Protein AF-A0A0W8D6V1-F1 (afdb_monomer_lite)

Secondary structure (DSSP, 8-state):
-EEEEESSEEETTEEEES-EEEEEEEEES-TTSSSPPEEEEEEEEETTEEEEESS--GGGSTT-EEESSTT--EEE-S-SS-BEEEEE-SSSS-EEEE-SS--BPPEEEEGGGS-HHHHHHHH-GGGGTT---TTSTTTHHHHHHHH-S----S-----------------------PPEE-TTTPPPPP-PPP-SHHHHHHHHTPPEEE--TTSPPPB-SB-TT--EE----S-STTTT-SS-TT--EEEEEEEEETTEEEEEEEEEEEEEEETTEEEEEEEEEEEEEEES-TTSSS--EEEEEEEEETTEEEEES---GGGBTT-----------------------------------

Radius of gyration: 28.98 Å; chains: 1; bounding box: 66×105×56 Å

pLDDT: mean 76.94, std 21.94, range [26.55, 98.69]

Structure (mmCIF, N/CA/C/O backbone):
data_AF-A0A0W8D6V1-F1
#
_entry.id   AF-A0A0W8D6V1-F1
#
loop_
_atom_site.group_PDB
_atom_site.id
_atom_site.type_symbol
_atom_site.label_atom_id
_atom_site.label_alt_id
_atom_site.label_comp_id
_atom_site.label_asym_id
_atom_site.label_entity_id
_atom_site.label_seq_id
_atom_site.pdbx_PDB_ins_code
_atom_site.Cartn_x
_atom_site.Cartn_y
_atom_site.Cartn_z
_atom_site.occupancy
_atom_site.B_iso_or_equiv
_atom_site.auth_seq_id
_atom_site.auth_comp_id
_atom_site.auth_asym_id
_atom_site.auth_atom_id
_atom_site.pdbx_PDB_model_num
ATOM 1 N N . MET A 1 1 ? -31.337 4.045 6.856 1.00 85.31 1 MET A N 1
ATOM 2 C CA . MET A 1 1 ? -32.026 4.314 8.139 1.00 85.31 1 MET A CA 1
ATOM 3 C C . MET A 1 1 ? -31.679 3.191 9.093 1.00 85.31 1 MET A C 1
ATOM 5 O O . MET A 1 1 ? -31.720 2.041 8.678 1.00 85.31 1 MET A O 1
ATOM 9 N N . TYR A 1 2 ? -31.331 3.521 10.330 1.00 85.12 2 TYR A N 1
ATOM 10 C CA . TYR A 1 2 ? -31.008 2.568 11.391 1.00 85.12 2 TYR A CA 1
ATOM 11 C C . TYR A 1 2 ? -32.059 2.692 12.486 1.00 85.12 2 TYR A C 1
ATOM 13 O O . TYR A 1 2 ? -32.441 3.809 12.822 1.00 85.12 2 TYR A O 1
ATOM 21 N N . THR A 1 3 ? -32.558 1.571 13.002 1.00 88.75 3 THR A N 1
ATOM 22 C CA . THR A 1 3 ? -33.683 1.549 13.944 1.00 88.75 3 THR A CA 1
ATOM 23 C C . THR A 1 3 ? -33.416 0.551 15.060 1.00 88.75 3 THR A C 1
ATOM 25 O O . THR A 1 3 ? -32.959 -0.561 14.804 1.00 88.75 3 THR A O 1
ATOM 28 N N . TRP A 1 4 ? -33.746 0.944 16.285 1.00 86.88 4 TRP A N 1
ATOM 29 C CA . TRP A 1 4 ? -33.621 0.148 17.494 1.00 86.88 4 TRP A CA 1
ATOM 30 C C . TRP A 1 4 ? -34.969 0.041 18.193 1.00 86.88 4 TRP A C 1
ATOM 32 O O . TRP A 1 4 ? -35.686 1.031 18.348 1.00 86.88 4 TRP A O 1
ATOM 42 N N . TYR A 1 5 ? -35.284 -1.172 18.637 1.00 87.50 5 TYR A N 1
ATOM 43 C CA . TYR A 1 5 ? -36.451 -1.466 19.455 1.00 87.50 5 TYR A CA 1
ATOM 44 C C . TYR A 1 5 ? -36.046 -1.587 20.921 1.00 87.50 5 TYR A C 1
ATOM 46 O O . TYR A 1 5 ? -35.094 -2.294 21.260 1.00 87.50 5 TYR A O 1
ATOM 54 N N . PHE A 1 6 ? -36.825 -0.952 21.787 1.00 79.88 6 PHE A N 1
ATOM 55 C CA . PHE A 1 6 ? -36.688 -1.045 23.227 1.00 79.88 6 PHE A CA 1
ATOM 56 C C . PHE A 1 6 ? -37.972 -1.638 23.819 1.00 79.88 6 PHE A C 1
ATOM 58 O O . PHE A 1 6 ? -39.066 -1.103 23.619 1.00 79.88 6 PHE A O 1
ATOM 65 N N . PRO A 1 7 ? -37.870 -2.713 24.619 1.00 82.69 7 PRO A N 1
ATOM 66 C CA . PRO A 1 7 ? -39.020 -3.333 25.279 1.00 82.69 7 PRO A CA 1
ATOM 67 C C . PRO A 1 7 ? -39.588 -2.488 26.433 1.00 82.69 7 PRO A C 1
ATOM 69 O O . PRO A 1 7 ? -40.408 -2.979 27.204 1.00 82.69 7 PRO A O 1
ATOM 72 N N . LYS A 1 8 ? -39.106 -1.251 26.610 1.00 82.94 8 LYS A N 1
ATOM 73 C CA . LYS A 1 8 ? -39.591 -0.264 27.575 1.00 82.94 8 LYS A CA 1
ATOM 74 C C . LYS A 1 8 ? -39.071 1.122 27.189 1.00 82.94 8 LYS A C 1
ATOM 76 O O . LYS A 1 8 ? -37.880 1.263 26.930 1.00 82.94 8 LYS A O 1
ATOM 81 N N . GLY A 1 9 ? -39.947 2.123 27.173 1.00 77.44 9 GLY A N 1
ATOM 82 C CA . GLY A 1 9 ? -39.593 3.519 26.906 1.00 77.44 9 GLY A CA 1
ATOM 83 C C . GLY A 1 9 ? -39.495 4.347 28.179 1.00 77.44 9 GLY A C 1
ATOM 84 O O . GLY A 1 9 ? -40.167 4.056 29.177 1.00 77.44 9 GLY A O 1
ATOM 85 N N . PHE A 1 10 ? -38.673 5.391 28.125 1.00 74.94 10 PHE A N 1
ATOM 86 C CA . PHE A 1 10 ? -38.413 6.287 29.246 1.00 74.94 10 PHE A CA 1
ATOM 87 C C . PHE A 1 10 ? -38.661 7.743 28.844 1.00 74.94 10 PHE A C 1
ATOM 89 O O . PHE A 1 10 ? -38.364 8.148 27.725 1.00 74.94 10 PHE A O 1
ATOM 96 N N . PHE A 1 11 ? -39.203 8.536 29.765 1.00 73.56 11 PHE A N 1
ATOM 97 C CA . PHE A 1 11 ? -39.296 9.990 29.658 1.00 73.56 11 PHE A CA 1
ATOM 98 C C . PHE A 1 11 ? -38.813 10.602 30.970 1.00 73.56 11 PHE A C 1
ATOM 100 O O . PHE A 1 11 ? -39.298 10.218 32.034 1.00 73.56 11 PHE A O 1
ATOM 107 N N . ALA A 1 12 ? -37.856 11.531 30.892 1.00 74.94 12 ALA A N 1
ATOM 108 C CA . ALA A 1 12 ? -37.212 12.132 32.065 1.00 74.94 12 ALA A CA 1
ATOM 109 C C . ALA A 1 12 ? -36.733 11.079 33.090 1.00 74.94 12 ALA A C 1
ATOM 111 O O . ALA A 1 12 ? -36.995 11.204 34.279 1.00 74.94 12 ALA A O 1
ATOM 112 N N . ASP A 1 13 ? -36.091 10.010 32.607 1.00 73.62 13 ASP A N 1
ATOM 113 C CA . ASP A 1 13 ? -35.597 8.864 33.391 1.00 73.62 13 ASP A CA 1
ATOM 114 C C . ASP A 1 13 ? -36.668 7.995 34.079 1.00 73.62 13 ASP A C 1
ATOM 116 O O . ASP A 1 13 ? -36.348 7.000 34.733 1.00 73.62 13 ASP A O 1
ATOM 120 N N . PHE A 1 14 ? -37.955 8.278 33.861 1.00 74.38 14 PHE A N 1
ATOM 121 C CA . PHE A 1 14 ? -39.056 7.449 34.344 1.00 74.38 14 PHE A CA 1
ATOM 122 C C . PHE A 1 14 ? -39.620 6.565 33.238 1.00 74.38 14 PHE A C 1
ATOM 124 O O . PHE A 1 14 ? -39.797 6.985 32.095 1.00 74.38 14 PHE A O 1
ATOM 131 N N . ALA A 1 15 ? -39.951 5.327 33.598 1.00 79.25 15 ALA A N 1
ATOM 132 C CA . ALA A 1 15 ? -40.659 4.407 32.720 1.00 79.25 15 ALA A CA 1
ATOM 133 C C . ALA A 1 15 ? -42.004 5.006 32.282 1.00 79.25 15 ALA A C 1
ATOM 135 O O . ALA A 1 15 ? -42.883 5.206 33.118 1.00 79.25 15 ALA A O 1
ATOM 136 N N . SER A 1 16 ? -42.175 5.246 30.984 1.00 78.88 16 SER A N 1
ATOM 137 C CA . SER A 1 16 ? -43.354 5.933 30.443 1.00 78.88 16 SER A CA 1
ATOM 138 C C . SER A 1 16 ? -44.209 5.049 29.532 1.00 78.88 16 SER A C 1
ATOM 140 O O . SER A 1 16 ? -45.430 5.187 29.521 1.00 78.88 16 SER A O 1
ATOM 142 N N . LYS A 1 17 ? -43.605 4.099 28.802 1.00 80.81 17 LYS A N 1
ATOM 143 C CA . LYS A 1 17 ? -44.314 3.220 27.852 1.00 80.81 17 LYS A CA 1
ATOM 144 C C . LYS A 1 17 ? -43.748 1.798 27.805 1.00 80.81 17 LYS A C 1
ATOM 146 O O . LYS A 1 17 ? -42.591 1.561 28.149 1.00 80.81 17 LYS A O 1
ATOM 151 N N . ARG A 1 18 ? -44.585 0.828 27.402 1.00 79.00 18 ARG A N 1
ATOM 152 C CA . ARG A 1 18 ? -44.220 -0.606 27.325 1.00 79.00 18 ARG A CA 1
ATOM 153 C C . ARG A 1 18 ? -43.361 -0.960 26.113 1.00 79.00 18 ARG A C 1
ATOM 155 O O . ARG A 1 18 ? -42.715 -1.990 26.137 1.00 79.00 18 ARG A O 1
ATOM 162 N N . HIS A 1 19 ? -43.362 -0.133 25.078 1.00 83.31 19 HIS A N 1
ATOM 163 C CA . HIS A 1 19 ? -42.602 -0.355 23.854 1.00 83.31 19 HIS A CA 1
ATOM 164 C C . HIS A 1 19 ? -42.110 0.996 23.359 1.00 83.31 19 HIS A C 1
ATOM 166 O O . HIS A 1 19 ? -42.848 1.980 23.442 1.00 83.31 19 HIS A O 1
ATOM 172 N N . ASP A 1 20 ? -40.878 1.045 22.875 1.00 82.56 20 ASP A N 1
ATOM 173 C CA . ASP A 1 20 ? -40.295 2.255 22.315 1.00 82.56 20 ASP A CA 1
ATOM 174 C C . ASP A 1 20 ? -39.407 1.918 21.122 1.00 82.56 20 ASP A C 1
ATOM 176 O O . ASP A 1 20 ? -38.851 0.822 21.028 1.00 82.56 20 ASP A O 1
ATOM 180 N N . TRP A 1 21 ? -39.307 2.861 20.198 1.00 83.88 21 TRP A N 1
ATOM 181 C CA . TRP A 1 21 ? -38.520 2.738 18.985 1.00 83.88 21 TRP A CA 1
ATOM 182 C C . TRP A 1 21 ? -37.744 4.030 18.790 1.00 83.88 21 TRP A C 1
ATOM 184 O O . TRP A 1 21 ? -38.323 5.112 18.791 1.00 83.88 21 TRP A O 1
ATOM 194 N N . GLN A 1 22 ? -36.435 3.912 18.592 1.00 85.06 22 GLN A N 1
ATOM 195 C CA . GLN A 1 22 ? -35.584 5.042 18.230 1.00 85.06 22 GLN A CA 1
ATOM 196 C C . GLN A 1 22 ? -34.895 4.734 16.915 1.00 85.06 22 GLN A C 1
ATOM 198 O O . GLN A 1 22 ? -34.540 3.590 16.633 1.00 85.06 22 GLN A O 1
ATOM 203 N N . ASN A 1 23 ? -34.721 5.744 16.082 1.00 86.94 23 ASN A N 1
ATOM 204 C CA . ASN A 1 23 ? -34.145 5.581 14.770 1.00 86.94 23 ASN A CA 1
ATOM 205 C C . ASN A 1 23 ? -33.335 6.808 14.353 1.00 86.94 23 ASN A C 1
ATOM 207 O O . ASN A 1 23 ? -33.496 7.924 14.849 1.00 86.94 23 ASN A O 1
ATOM 211 N N . VAL A 1 24 ? -32.412 6.557 13.435 1.00 89.50 24 VAL A N 1
ATOM 212 C CA . VAL A 1 24 ? -31.530 7.557 12.854 1.00 89.50 24 VAL A CA 1
ATOM 213 C C . VAL A 1 24 ? -31.546 7.392 11.341 1.00 89.50 24 VAL A C 1
ATOM 215 O O . VAL A 1 24 ? -31.304 6.309 10.797 1.00 89.50 24 VAL A O 1
ATOM 218 N N . VAL A 1 25 ? -31.811 8.484 10.637 1.00 89.94 25 VAL A N 1
ATOM 219 C CA . VAL A 1 25 ? -31.717 8.571 9.181 1.00 89.94 25 VAL A CA 1
ATOM 220 C C . VAL A 1 25 ? -30.431 9.310 8.839 1.00 89.94 25 VAL A C 1
ATOM 222 O O . VAL A 1 25 ? -30.249 10.459 9.233 1.00 89.94 25 VAL A O 1
ATOM 225 N N . VAL A 1 26 ? -29.531 8.648 8.117 1.00 87.94 26 VAL A N 1
ATOM 226 C CA . VAL A 1 26 ? -28.308 9.258 7.584 1.00 87.94 26 VAL A CA 1
ATOM 227 C C . VAL A 1 26 ? -28.575 9.625 6.132 1.00 87.94 26 VAL A C 1
ATOM 229 O O . VAL A 1 26 ? -28.917 8.757 5.329 1.00 87.94 26 VAL A O 1
ATOM 232 N N . TRP A 1 27 ? -28.443 10.906 5.812 1.00 85.75 27 TRP A N 1
ATOM 233 C CA . TRP A 1 27 ? -28.615 11.443 4.470 1.00 85.75 27 TRP A CA 1
ATOM 234 C C . TRP A 1 27 ? -27.253 11.530 3.797 1.00 85.75 27 TRP A C 1
ATOM 236 O O . TRP A 1 27 ? -26.322 12.111 4.357 1.00 85.75 27 TRP A O 1
ATOM 246 N N . ILE A 1 28 ? -27.144 10.983 2.591 1.00 83.19 28 ILE A N 1
ATOM 247 C CA . ILE A 1 28 ? -25.924 11.009 1.782 1.00 83.19 28 ILE A CA 1
ATOM 248 C C . ILE A 1 28 ? -26.179 11.724 0.456 1.00 83.19 28 ILE A C 1
ATOM 250 O O . ILE A 1 28 ? -27.317 11.789 -0.003 1.00 83.19 28 ILE A O 1
ATOM 254 N N . ASN A 1 29 ? -25.131 12.284 -0.145 1.00 69.69 29 ASN A N 1
ATOM 255 C CA . ASN A 1 29 ? -25.238 13.022 -1.405 1.00 69.69 29 ASN A CA 1
ATOM 256 C C . ASN A 1 29 ? -25.532 12.115 -2.612 1.00 69.69 29 ASN A C 1
ATOM 258 O O . ASN A 1 29 ? -26.415 12.433 -3.401 1.00 69.69 29 ASN A O 1
ATOM 262 N N . ASN A 1 30 ? -24.778 11.025 -2.773 1.00 78.94 30 ASN A N 1
ATOM 263 C CA . ASN A 1 30 ? -24.885 10.108 -3.900 1.00 78.94 30 ASN A CA 1
ATOM 264 C C . ASN A 1 30 ? -24.462 8.690 -3.465 1.00 78.94 30 ASN A C 1
ATOM 266 O O . ASN A 1 30 ? -23.301 8.515 -3.092 1.00 78.94 30 ASN A O 1
ATOM 270 N N . PRO A 1 31 ? -25.372 7.699 -3.494 1.00 76.06 31 PRO A N 1
ATOM 271 C CA . PRO A 1 31 ? -25.076 6.325 -3.093 1.00 76.06 31 PRO A CA 1
ATOM 272 C C . PRO A 1 31 ? -24.158 5.564 -4.059 1.00 76.06 31 PRO A C 1
ATOM 274 O O . PRO A 1 31 ? -23.558 4.585 -3.634 1.00 76.06 31 PRO A O 1
ATOM 277 N N . ASP A 1 32 ? -24.023 6.004 -5.313 1.00 81.38 32 ASP A N 1
ATOM 278 C CA . ASP A 1 32 ? -23.216 5.310 -6.331 1.00 81.38 32 ASP A CA 1
ATOM 279 C C . ASP A 1 32 ? -21.719 5.655 -6.242 1.00 81.38 32 ASP A C 1
ATOM 281 O O . ASP A 1 32 ? -20.896 5.121 -6.985 1.00 81.38 32 ASP A O 1
ATOM 285 N N . LEU A 1 33 ? -21.347 6.579 -5.350 1.00 49.44 33 LEU A N 1
ATOM 286 C CA . LEU A 1 33 ? -19.951 6.892 -5.070 1.00 49.44 33 LEU A CA 1
ATOM 287 C C . LEU A 1 33 ? -19.356 5.833 -4.143 1.00 49.44 33 LEU A C 1
ATOM 289 O O . LEU A 1 33 ? -19.993 5.429 -3.176 1.00 49.44 33 LEU A O 1
ATOM 293 N N . GLU A 1 34 ? -18.088 5.485 -4.364 1.00 46.44 34 GLU A N 1
ATOM 294 C CA . GLU A 1 34 ? -17.321 4.625 -3.449 1.00 46.44 34 GLU A CA 1
ATOM 295 C C . GLU A 1 34 ? -17.297 5.197 -2.014 1.00 46.44 34 GLU A C 1
ATOM 297 O O . GLU A 1 34 ? -17.301 4.450 -1.039 1.00 46.44 34 GLU A O 1
ATOM 302 N N . TRP A 1 35 ? -17.363 6.531 -1.881 1.00 45.44 35 TRP A N 1
ATOM 303 C CA . TRP A 1 35 ? -17.372 7.247 -0.600 1.00 45.44 35 TRP A CA 1
ATOM 304 C C . TRP A 1 35 ? -18.441 8.355 -0.565 1.00 45.44 35 TRP A C 1
ATOM 306 O O . TRP A 1 35 ? -18.133 9.533 -0.779 1.00 45.44 35 TRP A O 1
ATOM 316 N N . PRO A 1 36 ? -19.714 8.018 -0.293 1.00 52.25 36 PRO A N 1
ATOM 317 C CA . PRO A 1 36 ? -20.790 8.998 -0.209 1.00 52.25 36 PRO A CA 1
ATOM 318 C C . PRO A 1 36 ? -20.569 9.987 0.943 1.00 52.25 36 PRO A C 1
ATOM 320 O O . PRO A 1 36 ? -20.275 9.608 2.078 1.00 52.25 36 PRO A O 1
ATOM 323 N N . LYS A 1 37 ? -20.766 11.281 0.681 1.00 54.31 37 LYS A N 1
ATOM 324 C CA . LYS A 1 37 ? -20.699 12.331 1.701 1.00 54.31 37 LYS A CA 1
ATOM 325 C C . LYS A 1 37 ? -21.993 12.357 2.504 1.00 54.31 37 LYS A C 1
ATOM 327 O O . LYS A 1 37 ? -23.066 12.536 1.929 1.00 54.31 37 LYS A O 1
ATOM 332 N N . ILE A 1 38 ? -21.887 12.289 3.832 1.00 69.69 38 ILE A N 1
ATOM 333 C CA . ILE A 1 38 ? -23.015 12.549 4.734 1.00 69.69 38 ILE A CA 1
ATOM 334 C C . ILE A 1 38 ? -23.373 14.036 4.651 1.00 69.69 38 ILE A C 1
ATOM 336 O O . ILE A 1 38 ? -22.562 14.904 4.975 1.00 69.69 38 ILE A O 1
ATOM 340 N N . VAL A 1 39 ? -24.591 14.324 4.202 1.00 77.38 39 VAL A N 1
ATOM 341 C CA . VAL A 1 39 ? -25.141 15.685 4.076 1.00 77.38 39 VAL A CA 1
ATOM 342 C C . VAL A 1 39 ? -26.046 16.060 5.248 1.00 77.38 39 VAL A C 1
ATOM 344 O O . VAL A 1 39 ? -26.386 17.226 5.420 1.00 77.38 39 VAL A O 1
ATOM 347 N N . GLY A 1 40 ? -26.420 15.086 6.076 1.00 77.81 40 GLY A N 1
ATOM 348 C CA . GLY A 1 40 ? -27.167 15.331 7.298 1.00 77.81 40 GLY A CA 1
ATOM 349 C C . GLY A 1 40 ? -27.513 14.051 8.043 1.00 77.81 40 GLY A C 1
ATOM 350 O O . GLY A 1 40 ? -27.448 12.952 7.495 1.00 77.81 40 GLY A O 1
ATOM 351 N N . VAL A 1 41 ? -27.916 14.202 9.299 1.00 85.62 41 VAL A N 1
ATOM 352 C CA . VAL A 1 41 ? -28.417 13.107 10.134 1.00 85.62 41 VAL A CA 1
ATOM 353 C C . VAL A 1 41 ? -29.678 13.572 10.850 1.00 85.62 41 VAL A C 1
ATOM 355 O O . VAL A 1 41 ? -29.673 14.612 11.508 1.00 85.62 41 VAL A O 1
ATOM 358 N N . SER A 1 42 ? -30.755 12.803 10.726 1.00 89.75 42 SER A N 1
ATOM 359 C CA . SER A 1 42 ? -32.023 13.028 11.420 1.00 89.75 42 SER A CA 1
ATOM 360 C C . SER A 1 42 ? -32.194 11.978 12.507 1.00 89.75 42 SER A C 1
ATOM 362 O O . SER A 1 42 ? -32.240 10.787 12.211 1.00 89.75 42 SER A O 1
ATOM 364 N N . MET A 1 43 ? -32.279 12.415 13.759 1.00 89.75 43 MET A N 1
ATOM 365 C CA . MET A 1 43 ? -32.464 11.544 14.925 1.00 89.75 43 MET A CA 1
ATOM 366 C C . MET A 1 43 ? -33.901 11.660 15.419 1.00 89.75 43 MET A C 1
ATOM 368 O O . MET A 1 43 ? -34.401 12.781 15.541 1.00 89.75 43 MET A O 1
ATOM 372 N N . SER A 1 44 ? -34.556 10.533 15.696 1.00 86.69 44 SER A N 1
ATOM 373 C CA . SER A 1 44 ? -35.887 10.533 16.301 1.00 86.69 44 SER A CA 1
ATOM 374 C C . SER A 1 44 ? -35.831 11.070 17.733 1.00 86.69 44 SER A C 1
ATOM 376 O O . SER A 1 44 ? -34.955 10.692 18.505 1.00 86.69 44 SER A O 1
ATOM 378 N N . ASN A 1 45 ? -36.775 11.940 18.090 1.00 72.75 45 ASN A N 1
ATOM 379 C CA . ASN A 1 45 ? -36.913 12.480 19.447 1.00 72.75 45 ASN A CA 1
ATOM 380 C C . ASN A 1 45 ? -38.143 11.910 20.164 1.00 72.75 45 ASN A C 1
ATOM 382 O O . ASN A 1 45 ? -38.067 11.464 21.306 1.00 72.75 45 ASN A O 1
ATOM 386 N N . VAL A 1 46 ? -39.287 11.957 19.483 1.00 66.06 46 VAL A N 1
ATOM 387 C CA . VAL A 1 46 ? -40.603 11.462 19.916 1.00 66.06 46 VAL A CA 1
ATOM 388 C C . VAL A 1 46 ? -41.244 10.808 18.690 1.00 66.06 46 VAL A C 1
ATOM 390 O O . VAL A 1 46 ? -40.794 11.082 17.582 1.00 66.06 46 VAL A O 1
ATOM 393 N N . ASP A 1 47 ? -42.254 9.953 18.872 1.00 63.94 47 ASP A N 1
ATOM 394 C CA . ASP A 1 47 ? -42.811 8.965 17.922 1.00 63.94 47 ASP A CA 1
ATOM 395 C C . ASP A 1 47 ? -43.149 9.447 16.480 1.00 63.94 47 ASP A C 1
ATOM 397 O O . ASP A 1 47 ? -43.586 8.649 15.653 1.00 63.94 47 ASP A O 1
ATOM 401 N N . SER A 1 48 ? -42.938 10.718 16.116 1.00 67.69 48 SER A N 1
ATOM 402 C CA . SER A 1 48 ? -42.970 11.230 14.732 1.00 67.69 48 SER A CA 1
ATOM 403 C C . SER A 1 48 ? -42.097 12.478 14.483 1.00 67.69 48 SER A C 1
ATOM 405 O O . SER A 1 48 ? -42.199 13.097 13.426 1.00 67.69 48 SER A O 1
ATOM 407 N N . GLU A 1 49 ? -41.241 12.870 15.427 1.00 78.25 49 GLU A N 1
ATOM 408 C CA . GLU A 1 49 ? -40.420 14.081 15.339 1.00 78.25 49 GLU A CA 1
ATOM 409 C C . GLU A 1 49 ? -38.939 13.750 15.191 1.00 78.25 49 GLU A C 1
ATOM 411 O O . GLU A 1 49 ? -38.401 12.888 15.890 1.00 78.25 49 GLU A O 1
ATOM 416 N N . TYR A 1 50 ? -38.269 14.500 14.316 1.00 84.50 50 TYR A N 1
ATOM 417 C CA . TYR A 1 50 ? -36.848 14.347 14.041 1.00 84.50 50 TYR A CA 1
ATOM 418 C C . TYR A 1 50 ? -36.094 15.641 14.308 1.00 84.50 50 TYR A C 1
ATOM 420 O O . TYR A 1 50 ? -36.461 16.704 13.809 1.00 84.50 50 TYR A O 1
ATOM 428 N N . THR A 1 51 ? -34.969 15.538 15.012 1.00 84.50 51 THR A N 1
ATOM 429 C CA . THR A 1 51 ? -33.952 16.590 14.990 1.00 84.50 51 THR A CA 1
ATOM 430 C C . THR A 1 51 ? -32.972 16.309 13.871 1.00 84.50 51 THR A C 1
ATOM 432 O O . THR A 1 51 ? -32.182 15.367 13.944 1.00 84.50 51 THR A O 1
ATOM 435 N N . THR A 1 52 ? -32.999 17.155 12.844 1.00 84.62 52 THR A N 1
ATOM 436 C CA . THR A 1 52 ? -32.039 17.094 11.743 1.00 84.62 52 THR A CA 1
ATOM 437 C C . THR A 1 52 ? -30.847 17.990 12.034 1.00 84.62 52 THR A C 1
ATOM 439 O O . THR A 1 52 ? -30.979 19.192 12.268 1.00 84.62 52 THR A O 1
ATOM 442 N N . LYS A 1 53 ? -29.658 17.400 11.991 1.00 77.75 53 LYS A N 1
ATOM 443 C CA . LYS A 1 53 ? -28.386 18.111 11.957 1.00 77.75 53 LYS A CA 1
ATOM 444 C C . LYS A 1 53 ? -27.887 18.077 10.516 1.00 77.75 53 LYS A C 1
ATOM 446 O O . LYS A 1 53 ? -27.710 17.001 9.958 1.00 77.75 53 LYS A O 1
ATOM 451 N N . LEU A 1 54 ? -27.704 19.249 9.915 1.00 69.50 54 LEU A N 1
ATOM 452 C CA . LEU A 1 54 ? -27.117 19.396 8.573 1.00 69.50 54 LEU A CA 1
ATOM 453 C C . LEU A 1 54 ? -25.614 19.672 8.658 1.00 69.50 54 LEU A C 1
ATOM 455 O O . LEU A 1 54 ? -24.840 19.251 7.807 1.00 69.50 54 LEU A O 1
ATOM 459 N N . GLU A 1 55 ? -25.195 20.332 9.734 1.00 59.84 55 GLU A N 1
ATOM 460 C CA . GLU A 1 55 ? -23.792 20.529 10.058 1.00 59.84 55 GLU A CA 1
ATOM 461 C C . GLU A 1 55 ? -23.330 19.405 10.988 1.00 59.84 55 GLU A C 1
ATOM 463 O O . GLU A 1 55 ? -23.754 19.297 12.146 1.00 59.84 55 GLU A O 1
ATOM 468 N N . MET A 1 56 ? -22.499 18.516 10.451 1.00 59.97 56 MET A N 1
ATOM 469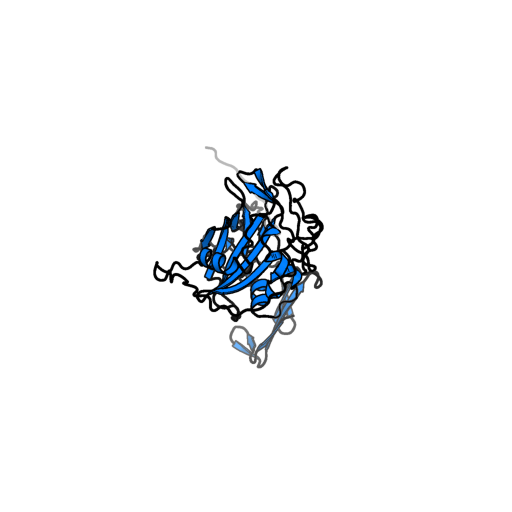 C CA . MET A 1 56 ? -21.917 17.418 11.212 1.00 59.97 56 MET A CA 1
ATOM 470 C C . MET A 1 56 ? -20.754 17.936 12.053 1.00 59.97 56 MET A C 1
ATOM 472 O O . MET A 1 56 ? -19.713 18.318 11.525 1.00 59.97 56 MET A O 1
ATOM 476 N N . MET A 1 57 ? -20.926 17.916 13.374 1.00 49.62 57 MET A N 1
ATOM 477 C CA . MET A 1 57 ? -19.844 18.194 14.312 1.00 49.62 57 MET A CA 1
ATOM 478 C C . MET A 1 57 ? -18.981 16.951 14.534 1.00 49.62 57 MET A C 1
ATOM 480 O O . MET A 1 57 ? -19.466 15.824 14.593 1.00 49.62 57 MET A O 1
ATOM 484 N N . ALA A 1 58 ? -17.694 17.194 14.748 1.00 48.53 58 ALA A N 1
ATOM 485 C CA . ALA A 1 58 ? -16.643 16.214 15.020 1.00 48.53 58 ALA A CA 1
ATOM 486 C C . ALA A 1 58 ? -17.013 15.067 15.958 1.00 48.53 58 ALA A C 1
ATOM 488 O O . ALA A 1 58 ? -16.723 13.905 15.695 1.00 48.53 58 ALA A O 1
ATOM 489 N N . TYR A 1 59 ? -17.636 15.420 17.079 1.00 53.56 59 TYR A N 1
ATOM 490 C CA . TYR A 1 59 ? -17.892 14.504 18.180 1.00 53.56 59 TYR A CA 1
ATOM 491 C C . TYR A 1 59 ? -19.055 13.550 17.918 1.00 53.56 59 TYR A C 1
ATOM 493 O O . TYR A 1 59 ? -19.308 12.671 18.735 1.00 53.56 59 TYR A O 1
ATOM 501 N N . TYR A 1 60 ? -19.753 13.712 16.792 1.00 59.69 60 TYR A N 1
ATOM 502 C CA . TYR A 1 60 ? -20.771 12.771 16.344 1.00 59.69 60 TYR A CA 1
ATOM 503 C C . TYR A 1 60 ? -20.180 11.560 15.607 1.00 59.69 60 TYR A C 1
ATOM 505 O O . TYR A 1 60 ? -20.877 10.562 15.447 1.00 59.69 60 TYR A O 1
ATOM 513 N N . PHE A 1 61 ? -18.919 11.618 15.163 1.00 58.00 61 PHE A N 1
ATOM 514 C CA . PHE A 1 61 ? -18.274 10.514 14.451 1.00 58.00 61 PHE A CA 1
ATOM 515 C C . PHE A 1 61 ? -17.664 9.498 15.423 1.00 58.00 61 PHE A C 1
ATOM 517 O O . PHE A 1 61 ? -17.005 9.851 16.404 1.00 58.00 61 PHE A O 1
ATOM 524 N N . SER A 1 62 ? -17.847 8.211 15.122 1.00 44.06 62 SER A N 1
ATOM 525 C CA . SER A 1 62 ? -17.184 7.122 15.841 1.00 44.06 62 SER A CA 1
ATOM 526 C C . SER A 1 62 ? -15.663 7.267 15.757 1.00 44.06 62 SER A C 1
ATOM 528 O O . SER A 1 62 ? -15.131 7.526 14.681 1.00 44.06 62 SER A O 1
ATOM 530 N N . GLY A 1 63 ? -14.964 7.075 16.877 1.00 43.31 63 GLY A N 1
ATOM 531 C CA . GLY A 1 63 ? -13.511 7.273 16.962 1.00 43.31 63 GLY A CA 1
ATOM 532 C C . GLY A 1 63 ? -13.097 8.673 17.424 1.00 43.31 63 GLY A C 1
ATOM 533 O O . GLY A 1 63 ? -11.928 8.878 17.751 1.00 43.31 63 GLY A O 1
ATOM 534 N N . TYR A 1 64 ? -14.046 9.611 17.552 1.00 46.38 64 TYR A N 1
ATOM 535 C CA . TYR A 1 64 ? -13.787 10.886 18.209 1.00 46.38 64 TYR A CA 1
ATOM 536 C C . TYR A 1 64 ? -13.304 10.663 19.643 1.00 46.38 64 TYR A C 1
ATOM 538 O O . TYR A 1 64 ? -13.989 10.059 20.473 1.00 46.38 64 TYR A O 1
ATOM 546 N N . ARG A 1 65 ? -12.133 11.216 19.958 1.00 52.50 65 ARG A N 1
ATOM 547 C CA . ARG A 1 65 ? -11.642 11.298 21.332 1.00 52.50 65 ARG A CA 1
ATOM 548 C C . ARG A 1 65 ? -11.078 12.681 21.616 1.00 52.50 65 ARG A C 1
ATOM 550 O O . ARG A 1 65 ? -10.463 13.315 20.759 1.00 52.50 65 ARG A O 1
ATOM 557 N N . MET A 1 66 ? -11.294 13.126 22.848 1.00 51.34 66 MET A N 1
ATOM 558 C CA . MET A 1 66 ? -10.731 14.356 23.393 1.00 51.34 66 MET A CA 1
ATOM 559 C C . MET A 1 66 ? -9.507 14.003 24.221 1.00 51.34 66 MET A C 1
ATOM 561 O O . MET A 1 66 ? -9.625 13.303 25.223 1.00 51.34 66 MET A O 1
ATOM 565 N N . GLU A 1 67 ? -8.342 14.505 23.828 1.00 49.44 67 GLU A N 1
ATOM 566 C CA . GLU A 1 67 ? -7.091 14.227 24.537 1.00 49.44 67 GLU A CA 1
ATOM 567 C C . GLU A 1 67 ? -6.511 15.514 25.144 1.00 49.44 67 GLU A C 1
ATOM 569 O O . GLU A 1 67 ? -6.441 16.546 24.470 1.00 49.44 67 GLU A O 1
ATOM 574 N N . GLY A 1 68 ? -6.126 15.460 26.427 1.00 54.41 68 GLY A N 1
ATOM 575 C CA . GLY A 1 68 ? -5.493 16.559 27.170 1.00 54.41 68 GLY A CA 1
ATOM 576 C C . GLY A 1 68 ? -6.204 16.980 28.467 1.00 54.41 68 GLY A C 1
ATOM 577 O O . GLY A 1 68 ? -7.352 16.622 28.736 1.00 54.41 68 GLY A O 1
ATOM 578 N N . THR A 1 69 ? -5.506 17.760 29.294 1.00 45.66 69 THR A N 1
ATOM 579 C CA . THR A 1 69 ? -6.015 18.330 30.553 1.00 45.66 69 THR A CA 1
ATOM 580 C C . THR A 1 69 ? -7.032 19.451 30.310 1.00 45.66 69 THR A C 1
ATOM 582 O O . THR A 1 69 ? -7.108 20.036 29.227 1.00 45.66 69 THR A O 1
ATOM 585 N N . ARG A 1 70 ? -7.865 19.747 31.321 1.00 40.44 70 ARG A N 1
ATOM 586 C CA . ARG A 1 70 ? -8.930 20.767 31.256 1.00 40.44 70 ARG A CA 1
ATOM 587 C C . ARG A 1 70 ? -8.313 22.132 30.891 1.00 40.44 70 ARG A C 1
ATOM 589 O O . ARG A 1 70 ? -7.656 22.745 31.718 1.00 40.44 70 ARG A O 1
ATOM 596 N N . GLY A 1 71 ? -8.488 22.558 29.636 1.00 45.28 71 GLY A N 1
ATOM 597 C CA . GLY A 1 71 ? -7.878 23.766 29.050 1.00 45.28 71 GLY A CA 1
ATOM 598 C C . GLY A 1 71 ? -7.142 23.515 27.724 1.00 45.28 71 GLY A C 1
ATOM 599 O O . GLY A 1 71 ? -7.129 24.387 26.858 1.00 45.28 71 GLY A O 1
ATOM 600 N N . TYR A 1 72 ? -6.634 22.297 27.513 1.00 48.53 72 TYR A N 1
ATOM 601 C CA . TYR A 1 72 ? -5.841 21.894 26.344 1.00 48.53 72 TYR A CA 1
ATOM 602 C C . TYR A 1 72 ? -6.393 20.609 25.704 1.00 48.53 72 TYR A C 1
ATOM 604 O O . TYR A 1 72 ? -5.664 19.656 25.440 1.00 48.53 72 TYR A O 1
ATOM 612 N N . ARG A 1 73 ? -7.715 20.549 25.502 1.00 51.28 73 ARG A N 1
ATOM 613 C CA . ARG A 1 73 ? -8.349 19.415 24.816 1.00 51.28 73 ARG A CA 1
ATOM 614 C C . ARG A 1 73 ? -8.172 19.552 23.306 1.00 51.28 73 ARG A C 1
ATOM 616 O O . ARG A 1 73 ? -8.491 20.605 22.752 1.00 51.28 73 ARG A O 1
ATOM 623 N N . ARG A 1 74 ? -7.673 18.497 22.664 1.00 51.31 74 ARG A N 1
ATOM 624 C CA . ARG A 1 74 ? -7.525 18.383 21.207 1.00 51.31 74 ARG A CA 1
ATOM 625 C C . ARG A 1 74 ? -8.575 17.419 20.655 1.00 51.31 74 ARG A C 1
ATOM 627 O O . ARG A 1 74 ? -8.741 16.330 21.202 1.00 51.31 74 ARG A O 1
ATOM 634 N N . SER A 1 75 ? -9.277 17.846 19.606 1.00 47.72 75 SER A N 1
ATOM 635 C CA . SER A 1 75 ? -10.223 17.017 18.850 1.00 47.72 75 SER A CA 1
ATOM 636 C C . SER A 1 75 ? -9.455 16.181 17.835 1.00 47.72 75 SER A C 1
ATOM 638 O O . SER A 1 75 ? -8.708 16.739 17.034 1.00 47.72 75 SER A O 1
ATOM 640 N N . ILE A 1 76 ? -9.633 14.865 17.882 1.00 50.53 76 ILE A N 1
ATOM 641 C CA . ILE A 1 76 ? -9.017 13.914 16.957 1.00 50.53 76 ILE A CA 1
ATOM 642 C C . ILE A 1 76 ? -10.099 13.446 15.981 1.00 50.53 76 ILE A C 1
ATOM 644 O O . ILE A 1 76 ? -11.142 12.954 16.411 1.00 50.53 76 ILE A O 1
ATOM 648 N N . TYR A 1 77 ? -9.833 13.622 14.690 1.00 55.97 77 TYR A N 1
ATOM 649 C CA . TYR A 1 77 ? -10.605 13.071 13.575 1.00 55.97 77 TYR A CA 1
ATOM 650 C C . TYR A 1 77 ? -9.745 11.993 12.913 1.00 55.97 77 TYR A C 1
ATOM 652 O O . TYR A 1 77 ? -8.522 12.107 12.950 1.00 55.97 77 TYR A O 1
ATOM 660 N N . GLY A 1 78 ? -10.346 10.960 12.332 1.00 58.69 78 GLY A N 1
ATOM 661 C CA . GLY A 1 78 ? -9.613 10.014 11.495 1.00 58.69 78 GLY A CA 1
ATOM 662 C C . GLY A 1 78 ? -10.133 8.588 11.568 1.00 58.69 78 GLY A C 1
ATOM 663 O O . GLY A 1 78 ? -10.939 8.236 12.431 1.00 58.69 78 GLY A O 1
ATOM 664 N N . SER A 1 79 ? -9.666 7.769 10.633 1.00 68.06 79 SER A N 1
ATOM 665 C CA . SER A 1 79 ? -9.875 6.328 10.659 1.00 68.06 79 SER A CA 1
ATOM 666 C C . SER A 1 79 ? -9.309 5.730 11.949 1.00 68.06 79 SER A C 1
ATOM 668 O O . SER A 1 79 ? -8.291 6.182 12.461 1.00 68.06 79 SER A O 1
ATOM 670 N N . ALA A 1 80 ? -9.948 4.689 12.478 1.00 70.94 80 ALA A N 1
ATOM 671 C CA . ALA A 1 80 ? -9.393 3.916 13.590 1.00 70.94 80 ALA A CA 1
ATOM 672 C C . ALA A 1 80 ? -8.458 2.789 13.112 1.00 70.94 80 ALA A C 1
ATOM 674 O O . ALA A 1 80 ? -7.819 2.137 13.936 1.00 70.94 80 ALA A O 1
ATOM 675 N N . THR A 1 81 ? -8.403 2.531 11.798 1.00 80.31 81 THR A N 1
ATOM 676 C CA . THR A 1 81 ? -7.721 1.361 11.218 1.00 80.31 81 THR A CA 1
ATOM 677 C C . THR A 1 81 ? -6.812 1.696 10.036 1.00 80.31 81 THR A C 1
ATOM 679 O O . THR A 1 81 ? -5.810 1.018 9.846 1.00 80.31 81 THR A O 1
ATOM 682 N N . SER A 1 82 ? -7.114 2.741 9.263 1.00 87.31 82 SER A N 1
ATOM 683 C CA . SER A 1 82 ? -6.300 3.170 8.121 1.00 87.31 82 SER A CA 1
ATOM 684 C C . SER A 1 82 ? -5.214 4.150 8.559 1.00 87.31 82 SER A C 1
ATOM 686 O O . SER A 1 82 ? -5.501 5.227 9.091 1.00 87.31 82 SER A O 1
ATOM 688 N N . LEU A 1 83 ? -3.964 3.756 8.331 1.00 88.88 83 LEU A N 1
ATOM 689 C CA . LEU A 1 83 ? -2.772 4.565 8.570 1.00 88.88 83 LEU A CA 1
ATOM 690 C C . LEU A 1 83 ? -2.365 5.303 7.294 1.00 88.88 83 LEU A C 1
ATOM 692 O O . LEU A 1 83 ? -2.610 4.818 6.190 1.00 88.88 83 LEU A O 1
ATOM 696 N N . ARG A 1 84 ? -1.703 6.448 7.445 1.00 89.81 84 ARG A N 1
ATOM 697 C CA . ARG A 1 84 ? -1.155 7.227 6.330 1.00 89.81 84 ARG A CA 1
ATOM 698 C C . ARG A 1 84 ? 0.369 7.219 6.358 1.00 89.81 84 ARG A C 1
ATOM 700 O O . ARG A 1 84 ? 0.983 7.486 7.393 1.00 89.81 84 ARG A O 1
ATOM 707 N N . PHE A 1 85 ? 0.970 6.927 5.213 1.00 93.69 85 PHE A N 1
ATOM 708 C CA . PHE A 1 85 ? 2.416 6.880 5.028 1.00 93.69 85 PHE A CA 1
ATOM 709 C C . PHE A 1 85 ? 2.849 7.840 3.932 1.00 93.69 85 PHE A C 1
ATOM 711 O O . PHE A 1 85 ? 2.091 8.094 3.003 1.00 93.69 85 PHE A O 1
ATOM 718 N N . ALA A 1 86 ? 4.065 8.359 4.028 1.00 91.06 86 ALA A N 1
ATOM 719 C CA . ALA A 1 86 ? 4.679 9.211 3.027 1.00 91.06 86 ALA A CA 1
ATOM 720 C C . ALA A 1 86 ? 5.839 8.474 2.350 1.00 91.06 86 ALA A C 1
ATOM 722 O O . ALA A 1 86 ? 6.669 7.859 3.025 1.00 91.06 86 ALA A O 1
ATOM 723 N N . TYR A 1 87 ? 5.905 8.559 1.020 1.00 91.62 87 TYR A N 1
ATOM 724 C CA . TYR A 1 87 ? 7.080 8.166 0.247 1.00 91.62 87 TYR A CA 1
ATOM 725 C C . TYR A 1 87 ? 8.089 9.310 0.234 1.00 91.62 87 TYR A C 1
ATOM 727 O O . TYR A 1 87 ? 8.066 10.192 -0.622 1.00 91.62 87 TYR A O 1
ATOM 735 N N . GLU A 1 88 ? 8.950 9.323 1.244 1.00 84.19 88 GLU A N 1
ATOM 736 C CA . GLU A 1 88 ? 9.878 10.418 1.479 1.00 84.19 88 GLU A CA 1
ATOM 737 C C . GLU A 1 88 ? 11.247 10.171 0.866 1.00 84.19 88 GLU A C 1
ATOM 739 O O . GLU A 1 88 ? 11.725 9.043 0.727 1.00 84.19 88 GLU A O 1
ATOM 744 N N . MET A 1 89 ? 11.919 11.275 0.563 1.00 77.00 89 MET A N 1
ATOM 745 C CA . MET A 1 89 ? 13.296 11.300 0.112 1.00 77.00 89 MET A CA 1
ATOM 746 C C . MET A 1 89 ? 13.970 12.556 0.664 1.00 77.00 89 MET A C 1
ATOM 748 O O . MET A 1 89 ? 13.508 13.668 0.425 1.00 77.00 89 MET A O 1
ATOM 752 N N . ILE A 1 90 ? 15.086 12.377 1.376 1.00 68.69 90 ILE A N 1
ATOM 753 C CA . ILE A 1 90 ? 15.946 13.483 1.821 1.00 68.69 90 ILE A CA 1
ATOM 754 C C . ILE A 1 90 ? 17.378 13.240 1.315 1.00 68.69 90 ILE A C 1
ATOM 756 O O . ILE A 1 90 ? 17.659 13.428 0.136 1.00 68.69 90 ILE A O 1
ATOM 760 N N . LEU A 1 91 ? 18.288 12.776 2.176 1.00 72.19 91 LEU A N 1
ATOM 761 C CA . LEU A 1 91 ? 19.710 12.563 1.860 1.00 72.19 91 LEU A CA 1
ATOM 762 C C . LEU A 1 91 ? 20.073 11.078 1.689 1.00 72.19 91 LEU A C 1
ATOM 764 O O . LEU A 1 91 ? 21.243 10.706 1.724 1.00 72.19 91 LEU A O 1
ATOM 768 N N . THR A 1 92 ? 19.077 10.213 1.523 1.00 76.69 92 THR A N 1
ATOM 769 C CA . THR A 1 92 ? 19.245 8.761 1.374 1.00 76.69 92 THR A CA 1
ATOM 770 C C . THR A 1 92 ? 18.414 8.242 0.202 1.00 76.69 92 THR A C 1
ATOM 772 O O . THR A 1 92 ? 17.753 9.015 -0.493 1.00 76.69 92 THR A O 1
ATOM 775 N N . SER A 1 93 ? 18.428 6.923 -0.014 1.00 79.56 93 SER A N 1
ATOM 776 C CA . SER A 1 93 ? 17.379 6.257 -0.793 1.00 79.56 93 SER A CA 1
ATOM 777 C C . SER A 1 93 ? 16.002 6.640 -0.239 1.00 79.56 93 SER A C 1
ATOM 779 O O . SER A 1 93 ? 15.891 6.806 0.984 1.00 79.56 93 SER A O 1
ATOM 781 N N . PRO A 1 94 ? 14.971 6.733 -1.098 1.00 84.56 94 PRO A N 1
ATOM 782 C CA . PRO A 1 94 ? 13.604 6.885 -0.655 1.00 84.56 94 PRO A CA 1
ATOM 783 C C . PRO A 1 94 ? 13.208 5.834 0.375 1.00 84.56 94 PRO A C 1
ATOM 785 O O . PRO A 1 94 ? 13.687 4.693 0.337 1.00 84.56 94 PRO A O 1
ATOM 788 N N . TYR A 1 95 ? 12.337 6.229 1.289 1.00 89.50 95 TYR A N 1
ATOM 789 C CA . TYR A 1 95 ? 11.862 5.404 2.386 1.00 89.50 95 TYR A CA 1
ATOM 790 C C . TYR A 1 95 ? 10.399 5.710 2.701 1.00 89.50 95 TYR A C 1
ATOM 792 O O . TYR A 1 95 ? 9.845 6.698 2.231 1.00 89.50 95 TYR A O 1
ATOM 800 N N . LEU A 1 96 ? 9.784 4.862 3.526 1.00 93.62 96 LEU A N 1
ATOM 801 C CA . LEU A 1 96 ? 8.463 5.129 4.083 1.00 93.62 96 LEU A CA 1
ATOM 802 C C . LEU A 1 96 ? 8.572 5.644 5.518 1.00 93.62 96 LEU A C 1
ATOM 804 O O . LEU A 1 96 ? 9.398 5.179 6.315 1.00 93.62 96 LEU A O 1
ATOM 808 N N . ASP A 1 97 ? 7.750 6.633 5.831 1.00 92.94 97 ASP A N 1
ATOM 809 C CA . ASP A 1 97 ? 7.475 7.106 7.187 1.00 92.94 97 ASP A CA 1
ATOM 810 C C . ASP A 1 97 ? 5.989 7.444 7.320 1.00 92.94 97 ASP A C 1
ATOM 812 O O . ASP A 1 97 ? 5.250 7.369 6.339 1.00 92.94 97 ASP A O 1
ATOM 816 N N . PHE A 1 98 ? 5.524 7.789 8.516 1.00 87.62 98 PHE A N 1
ATOM 817 C CA . PHE A 1 98 ? 4.167 8.302 8.675 1.00 87.62 98 PHE A CA 1
ATOM 818 C C . PHE A 1 98 ? 4.014 9.666 8.007 1.00 87.62 98 PHE A C 1
ATOM 820 O O . PHE A 1 98 ? 4.872 10.530 8.155 1.00 87.62 98 PHE A O 1
ATOM 827 N N . ALA A 1 99 ? 2.892 9.869 7.319 1.00 86.25 99 ALA A N 1
ATOM 828 C CA . ALA A 1 99 ? 2.604 11.147 6.683 1.00 86.25 99 ALA A CA 1
ATOM 829 C C . ALA A 1 99 ? 1.978 12.152 7.663 1.00 86.25 99 ALA A C 1
ATOM 831 O O . ALA A 1 99 ? 1.141 11.804 8.508 1.00 86.25 99 ALA A O 1
ATOM 832 N N . ASP A 1 100 ? 2.335 13.425 7.492 1.00 78.69 100 ASP A N 1
ATOM 833 C CA . ASP A 1 100 ? 1.649 14.551 8.133 1.00 78.69 100 ASP A CA 1
ATOM 834 C C . ASP A 1 100 ? 0.326 14.900 7.432 1.00 78.69 100 ASP A C 1
ATOM 836 O O . ASP A 1 100 ? -0.599 15.414 8.073 1.00 78.69 100 ASP A O 1
ATOM 840 N N . GLU A 1 101 ? 0.219 14.560 6.147 1.00 77.62 101 GLU A N 1
ATOM 841 C CA . GLU A 1 101 ? -0.926 14.816 5.273 1.00 77.62 101 GLU A CA 1
ATOM 842 C C . GLU A 1 101 ? -1.569 13.509 4.802 1.00 77.62 101 GLU A C 1
ATOM 844 O O . GLU A 1 101 ? -0.935 12.452 4.774 1.00 77.62 101 GLU A O 1
ATOM 849 N N . ASP A 1 102 ? -2.852 13.578 4.455 1.00 80.75 102 ASP A N 1
ATOM 850 C CA . ASP A 1 102 ? -3.556 12.435 3.883 1.00 80.75 102 ASP A CA 1
ATOM 851 C C . ASP A 1 102 ? -3.073 12.175 2.452 1.00 80.75 102 ASP A C 1
ATOM 853 O O . ASP A 1 102 ? -2.796 13.098 1.686 1.00 80.75 102 ASP A O 1
ATOM 857 N N . GLY A 1 103 ? -2.971 10.895 2.109 1.00 83.44 103 GLY A N 1
ATOM 858 C CA . GLY A 1 103 ? -2.563 10.437 0.788 1.00 83.44 103 GLY A CA 1
ATOM 859 C C . GLY A 1 103 ? -3.717 9.827 0.004 1.00 83.44 103 GLY A C 1
ATOM 860 O O . GLY A 1 103 ? -4.886 9.921 0.381 1.00 83.44 103 GLY A O 1
ATOM 861 N N . GLU A 1 104 ? -3.376 9.128 -1.070 1.00 85.19 104 GLU A N 1
ATOM 862 C CA . GLU A 1 104 ? -4.354 8.403 -1.877 1.00 85.19 104 GLU A CA 1
ATOM 863 C C . GLU A 1 104 ? -4.475 6.946 -1.427 1.00 85.19 104 GLU A C 1
ATOM 865 O O . GLU A 1 104 ? -3.522 6.352 -0.911 1.00 85.19 104 GLU A O 1
ATOM 870 N N . TYR A 1 105 ? -5.647 6.355 -1.665 1.00 89.62 105 TYR A N 1
ATOM 871 C CA . TYR A 1 105 ? -5.819 4.907 -1.638 1.00 89.62 105 TYR A CA 1
ATOM 872 C C . TYR A 1 105 ? -5.532 4.340 -3.024 1.00 89.62 105 TYR A C 1
ATOM 874 O O . TYR A 1 105 ? -6.078 4.816 -4.015 1.00 89.62 105 TYR A O 1
ATOM 882 N N . GLN A 1 106 ? -4.726 3.285 -3.087 1.00 92.31 106 GLN A N 1
ATOM 883 C CA . GLN A 1 106 ? -4.507 2.527 -4.317 1.00 92.31 106 GLN A CA 1
ATOM 884 C C . GLN A 1 106 ? -5.399 1.277 -4.336 1.00 92.31 106 GLN A C 1
ATOM 886 O O . GLN A 1 106 ? -5.881 0.814 -3.289 1.00 92.31 106 GLN A O 1
ATOM 891 N N . SER A 1 107 ? -5.621 0.724 -5.530 1.00 91.50 107 SER A N 1
ATOM 892 C CA . SER A 1 107 ? -6.271 -0.577 -5.695 1.00 91.50 107 SER A CA 1
ATOM 893 C C . SER A 1 107 ? -5.407 -1.654 -5.048 1.00 91.50 107 SER A C 1
ATOM 895 O O . SER A 1 107 ? -4.230 -1.797 -5.388 1.00 91.50 107 SER A O 1
ATOM 897 N N . LEU A 1 108 ? -5.974 -2.383 -4.087 1.00 97.50 108 LEU A N 1
ATOM 898 C CA . LEU A 1 108 ? -5.284 -3.464 -3.393 1.00 97.50 108 LEU A CA 1
ATOM 899 C C . LEU A 1 108 ? -5.517 -4.792 -4.105 1.00 97.50 108 LEU A C 1
ATOM 901 O O . LEU A 1 108 ? -6.657 -5.143 -4.384 1.00 97.50 108 LEU A O 1
ATOM 905 N N . ILE A 1 109 ? -4.455 -5.566 -4.306 1.00 97.88 109 ILE A N 1
ATOM 906 C CA . ILE A 1 109 ? -4.574 -6.986 -4.635 1.00 97.88 109 ILE A CA 1
ATOM 907 C C . ILE A 1 109 ? -3.723 -7.827 -3.688 1.00 97.88 109 ILE A C 1
ATOM 909 O O . ILE A 1 109 ? -2.542 -7.543 -3.479 1.00 97.88 109 ILE A O 1
ATOM 913 N N . MET A 1 110 ? -4.330 -8.850 -3.084 1.00 98.31 110 MET A N 1
ATOM 914 C CA . MET A 1 110 ? -3.622 -9.765 -2.189 1.00 98.31 110 MET A CA 1
ATOM 915 C C . MET A 1 110 ? -2.884 -10.854 -2.978 1.00 98.31 110 MET A C 1
ATOM 917 O O . MET A 1 110 ? -3.326 -11.262 -4.046 1.00 98.31 110 MET A O 1
ATOM 921 N N . TRP A 1 111 ? -1.790 -11.381 -2.427 1.00 97.88 111 TRP A N 1
ATOM 922 C CA . TRP A 1 111 ? -0.952 -12.425 -3.032 1.00 97.88 111 TRP A CA 1
ATOM 923 C C . TRP A 1 111 ? -1.744 -13.659 -3.486 1.00 97.88 111 TRP A C 1
ATOM 925 O O . TRP A 1 111 ? -1.536 -14.188 -4.580 1.00 97.88 111 TRP A O 1
ATOM 935 N N . GLU A 1 112 ? -2.707 -14.080 -2.666 1.00 96.00 112 GLU A N 1
ATOM 936 C CA . GLU A 1 112 ? -3.591 -15.217 -2.953 1.00 96.00 112 GLU A CA 1
ATOM 937 C C . GLU A 1 112 ? -4.622 -14.914 -4.055 1.00 96.00 112 GLU A C 1
ATOM 939 O O . GLU A 1 112 ? -5.184 -15.832 -4.640 1.00 96.00 112 GLU A O 1
ATOM 944 N N . GLN A 1 113 ? -4.841 -13.635 -4.375 1.00 97.50 113 GLN A N 1
ATOM 945 C CA . GLN A 1 113 ? -5.762 -13.171 -5.420 1.00 97.50 113 GLN A CA 1
ATOM 946 C C . GLN A 1 113 ? -5.063 -12.911 -6.764 1.00 97.50 113 GLN A C 1
ATOM 948 O O . GLN A 1 113 ? -5.737 -12.686 -7.768 1.00 97.50 113 GLN A O 1
ATOM 953 N N . LEU A 1 114 ? -3.725 -12.925 -6.802 1.00 97.31 114 LEU A N 1
ATOM 954 C CA . LEU A 1 114 ? -2.960 -12.808 -8.043 1.00 97.31 114 LEU A CA 1
ATOM 955 C C . LEU A 1 114 ? -3.210 -14.012 -8.958 1.00 97.31 114 LEU A C 1
ATOM 957 O O . LEU A 1 114 ? -3.363 -15.143 -8.492 1.00 97.31 114 LEU A O 1
ATOM 961 N N . THR A 1 115 ? -3.175 -13.775 -10.270 1.00 97.19 115 THR A N 1
ATOM 962 C CA . THR A 1 115 ? -3.117 -14.868 -11.247 1.00 97.19 115 THR A CA 1
ATOM 963 C C . THR A 1 115 ? -1.800 -15.628 -11.095 1.00 97.19 115 THR A C 1
ATOM 965 O O . THR A 1 115 ? -0.785 -15.054 -10.691 1.00 97.19 115 THR A O 1
ATOM 968 N N . ASP A 1 116 ? -1.781 -16.909 -11.465 1.00 96.50 116 ASP A N 1
ATOM 969 C CA . ASP A 1 116 ? -0.550 -17.708 -11.402 1.00 96.50 116 ASP A CA 1
ATOM 970 C C . ASP A 1 116 ? 0.568 -17.106 -12.266 1.00 96.50 116 ASP A C 1
ATOM 972 O O . ASP A 1 116 ? 1.731 -17.126 -11.872 1.00 96.50 116 ASP A O 1
ATOM 976 N N . ALA A 1 117 ? 0.212 -16.496 -13.402 1.00 95.88 117 ALA A N 1
ATOM 977 C CA . ALA A 1 117 ? 1.153 -15.792 -14.267 1.00 95.88 117 ALA A CA 1
ATOM 978 C C . ALA A 1 117 ? 1.755 -14.552 -13.585 1.00 95.88 117 ALA A C 1
ATOM 980 O O . ALA A 1 117 ? 2.973 -14.389 -13.591 1.00 95.88 117 ALA A O 1
ATOM 981 N N . ALA A 1 118 ? 0.929 -13.714 -12.948 1.00 96.38 118 ALA A N 1
ATOM 982 C CA . ALA A 1 118 ? 1.405 -12.544 -12.214 1.00 96.38 118 ALA A CA 1
ATOM 983 C C . ALA A 1 118 ? 2.273 -12.936 -11.010 1.00 96.38 118 ALA A C 1
ATOM 985 O O . ALA A 1 118 ? 3.313 -12.326 -10.764 1.00 96.38 118 ALA A O 1
ATOM 986 N N . ARG A 1 119 ? 1.871 -13.983 -10.277 1.00 96.19 119 ARG A N 1
ATOM 987 C CA . ARG A 1 119 ? 2.619 -14.502 -9.126 1.00 96.19 119 ARG A CA 1
ATOM 988 C C . ARG A 1 119 ? 3.983 -15.051 -9.544 1.00 96.19 119 ARG A C 1
ATOM 990 O O . ARG A 1 119 ? 4.983 -14.739 -8.908 1.00 96.19 119 ARG A O 1
ATOM 997 N N . ALA A 1 120 ? 4.036 -15.825 -10.626 1.00 95.25 120 ALA A N 1
ATOM 998 C CA . ALA A 1 120 ? 5.286 -16.345 -11.171 1.00 95.25 120 ALA A CA 1
ATOM 999 C C . ALA A 1 120 ? 6.218 -15.221 -11.652 1.00 95.25 120 ALA A C 1
ATOM 1001 O O . ALA A 1 120 ? 7.398 -15.237 -11.318 1.00 95.25 120 ALA A O 1
ATOM 1002 N N . ALA A 1 121 ? 5.689 -14.206 -12.337 1.00 95.06 121 ALA A N 1
ATOM 1003 C CA . ALA A 1 121 ? 6.470 -13.054 -12.782 1.00 95.06 121 ALA A CA 1
ATOM 1004 C C . ALA A 1 121 ? 7.051 -12.222 -11.619 1.00 95.06 121 ALA A 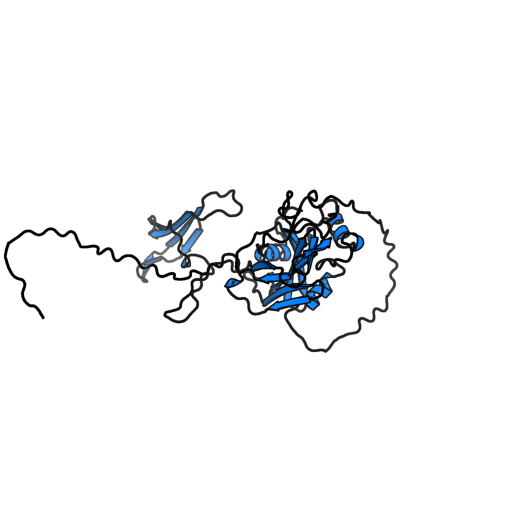C 1
ATOM 1006 O O . ALA A 1 121 ? 8.185 -11.757 -11.704 1.00 95.06 121 ALA A O 1
ATOM 1007 N N . LEU A 1 122 ? 6.311 -12.072 -10.512 1.00 95.25 122 LEU A N 1
ATOM 1008 C CA . LEU A 1 122 ? 6.792 -11.413 -9.286 1.00 95.25 122 LEU A CA 1
ATOM 1009 C C . LEU A 1 122 ? 7.778 -12.264 -8.469 1.00 95.25 122 LEU A C 1
ATOM 1011 O O . LEU A 1 122 ? 8.450 -11.736 -7.589 1.00 95.25 122 LEU A O 1
ATOM 1015 N N . ASN A 1 123 ? 7.855 -13.568 -8.719 1.00 94.38 123 ASN A N 1
ATOM 1016 C CA . ASN A 1 123 ? 8.844 -14.452 -8.100 1.00 94.38 123 ASN A CA 1
ATOM 1017 C C . ASN A 1 123 ? 10.119 -14.601 -8.949 1.00 94.38 123 ASN A C 1
ATOM 1019 O O . ASN A 1 123 ? 11.100 -15.165 -8.475 1.00 94.38 123 ASN A O 1
ATOM 1023 N N . ASP A 1 124 ? 10.121 -14.116 -10.191 1.00 91.38 124 ASP A N 1
ATOM 1024 C CA . ASP A 1 124 ? 11.291 -14.148 -11.062 1.00 91.38 124 ASP A CA 1
ATOM 1025 C C . ASP A 1 124 ? 12.134 -12.882 -10.863 1.00 91.38 124 ASP A C 1
ATOM 1027 O O . ASP A 1 124 ? 11.797 -11.788 -11.326 1.00 91.38 124 ASP A O 1
ATOM 1031 N N . SER A 1 125 ? 13.257 -13.044 -10.162 1.00 82.56 125 SER A N 1
ATOM 1032 C CA . SER A 1 125 ? 14.188 -11.961 -9.838 1.00 82.56 125 SER A CA 1
ATOM 1033 C C . SER A 1 125 ? 14.814 -11.305 -11.071 1.00 82.56 125 SER A C 1
ATOM 1035 O O . SER A 1 125 ? 15.231 -10.151 -10.996 1.00 82.56 125 SER A O 1
ATOM 1037 N N . SER A 1 126 ? 14.827 -11.970 -12.232 1.00 87.06 126 SER A N 1
ATOM 1038 C CA . SER A 1 126 ? 15.377 -11.389 -13.461 1.00 87.06 126 SER A CA 1
ATOM 1039 C C . SER A 1 126 ? 14.530 -10.240 -14.028 1.00 87.06 126 SER A C 1
ATOM 1041 O O . SER A 1 126 ? 15.052 -9.409 -14.774 1.00 87.06 126 SER A O 1
ATOM 1043 N N . ASN A 1 127 ? 13.257 -10.133 -13.626 1.00 88.81 127 ASN A N 1
ATOM 1044 C CA . ASN A 1 127 ? 12.324 -9.117 -14.124 1.00 88.81 127 ASN A CA 1
ATOM 1045 C C . ASN A 1 127 ? 12.557 -7.709 -13.551 1.00 88.81 127 ASN A C 1
ATOM 1047 O O . ASN A 1 127 ? 12.088 -6.734 -14.136 1.00 88.81 127 ASN A O 1
ATOM 1051 N N . PHE A 1 128 ? 13.258 -7.582 -12.418 1.00 90.19 128 PHE A N 1
ATOM 1052 C CA . PHE A 1 128 ? 13.379 -6.315 -11.678 1.00 90.19 128 PHE A CA 1
ATOM 1053 C C . PHE A 1 128 ? 14.831 -5.931 -11.356 1.00 90.19 128 PHE A C 1
ATOM 1055 O O . PHE A 1 128 ? 15.097 -5.226 -10.378 1.00 90.19 128 PHE A O 1
ATOM 1062 N N . GLU A 1 129 ? 15.772 -6.349 -12.205 1.00 87.75 129 GLU A N 1
ATOM 1063 C CA . GLU A 1 129 ? 17.215 -6.160 -12.002 1.00 87.75 129 GLU A CA 1
ATOM 1064 C C . GLU A 1 129 ? 17.652 -6.700 -10.618 1.00 87.75 129 GLU A C 1
ATOM 1066 O O . GLU A 1 129 ? 17.358 -7.835 -10.270 1.00 87.75 129 GLU A O 1
ATOM 1071 N N . GLU A 1 130 ? 18.357 -5.907 -9.810 1.00 82.25 130 GLU A N 1
ATOM 1072 C CA . GLU A 1 130 ? 18.809 -6.295 -8.465 1.00 82.25 130 GLU A CA 1
ATOM 1073 C C . GLU A 1 130 ? 17.782 -5.958 -7.360 1.00 82.25 130 GLU A C 1
ATOM 1075 O O . GLU A 1 130 ? 18.148 -5.890 -6.186 1.00 82.25 130 GLU A O 1
ATOM 1080 N N . ARG A 1 131 ? 16.522 -5.634 -7.696 1.00 87.00 131 ARG A N 1
ATOM 1081 C CA . ARG A 1 131 ? 15.533 -5.197 -6.694 1.00 87.00 131 ARG A CA 1
ATOM 1082 C C . ARG A 1 131 ? 14.785 -6.370 -6.075 1.00 87.00 131 ARG A C 1
ATOM 1084 O O . ARG A 1 131 ? 14.061 -7.091 -6.751 1.00 87.00 131 ARG A O 1
ATOM 1091 N N . GLU A 1 132 ? 14.880 -6.457 -4.755 1.00 87.50 132 GLU A N 1
ATOM 1092 C CA . GLU A 1 132 ? 14.140 -7.421 -3.946 1.00 87.50 132 GLU A CA 1
ATOM 1093 C C . GLU A 1 132 ? 12.659 -7.024 -3.840 1.00 87.50 132 GLU A C 1
ATOM 1095 O O . GLU A 1 132 ? 12.311 -5.878 -3.532 1.00 87.50 132 GLU A O 1
ATOM 1100 N N . ILE A 1 133 ? 11.772 -7.989 -4.090 1.00 93.19 133 ILE A N 1
ATOM 1101 C CA . ILE A 1 133 ? 10.323 -7.822 -3.951 1.00 93.19 133 ILE A CA 1
ATOM 1102 C C . ILE A 1 133 ? 9.932 -8.325 -2.560 1.00 93.19 133 ILE A C 1
ATOM 1104 O O . ILE A 1 133 ? 9.954 -9.529 -2.323 1.00 93.19 133 ILE A O 1
ATOM 1108 N N . PRO A 1 134 ? 9.514 -7.452 -1.630 1.00 93.31 134 PRO A N 1
ATOM 1109 C CA . PRO A 1 134 ? 9.458 -7.795 -0.206 1.00 93.31 134 PRO A CA 1
ATOM 1110 C C . PRO A 1 134 ? 8.403 -8.851 0.155 1.00 93.31 134 PRO A C 1
ATOM 1112 O O . PRO A 1 134 ? 8.429 -9.411 1.246 1.00 93.31 134 PRO A O 1
ATOM 1115 N N . PHE A 1 135 ? 7.450 -9.104 -0.743 1.00 94.56 135 PHE A N 1
ATOM 1116 C CA . PHE A 1 135 ? 6.330 -10.020 -0.539 1.00 94.56 135 PHE A CA 1
ATOM 1117 C C . PHE A 1 135 ? 6.378 -11.257 -1.449 1.00 94.56 135 PHE A C 1
ATOM 1119 O O . PHE A 1 135 ? 5.432 -12.049 -1.419 1.00 94.56 135 PHE A O 1
ATOM 1126 N N . SER A 1 136 ? 7.450 -11.437 -2.233 1.00 95.00 136 SER A N 1
ATOM 1127 C CA . SER A 1 136 ? 7.668 -12.649 -3.034 1.00 95.00 136 SER A CA 1
ATOM 1128 C C . SER A 1 136 ? 7.910 -13.866 -2.136 1.00 95.00 136 SER A C 1
ATOM 1130 O O . SER A 1 136 ? 8.207 -13.727 -0.950 1.00 95.00 136 SER A O 1
ATOM 1132 N N . ASP A 1 137 ? 7.776 -15.075 -2.678 1.00 95.06 137 ASP A N 1
ATOM 1133 C CA . ASP A 1 137 ? 7.955 -16.307 -1.898 1.00 95.06 137 ASP A CA 1
ATOM 1134 C C . ASP A 1 137 ? 9.363 -16.445 -1.306 1.00 95.06 137 ASP A C 1
ATOM 1136 O O . ASP A 1 137 ? 9.502 -16.932 -0.185 1.00 95.06 137 ASP A O 1
ATOM 1140 N N . GLU A 1 138 ? 10.387 -15.978 -2.024 1.00 93.12 138 GLU A N 1
ATOM 1141 C CA . GLU A 1 138 ? 11.781 -16.007 -1.568 1.00 93.12 138 GLU A CA 1
ATOM 1142 C C . GLU A 1 138 ? 12.030 -15.044 -0.398 1.00 93.12 138 GLU A C 1
ATOM 1144 O O . GLU A 1 138 ? 12.723 -15.392 0.554 1.00 93.12 138 GLU A O 1
ATOM 1149 N N . HIS A 1 139 ? 11.439 -13.848 -0.439 1.00 93.88 139 HIS A N 1
ATOM 1150 C CA . HIS A 1 139 ? 11.799 -12.759 0.471 1.00 93.88 139 HIS A CA 1
ATOM 1151 C C . HIS A 1 139 ? 10.808 -12.557 1.625 1.00 93.88 139 HIS A C 1
ATOM 1153 O O . HIS A 1 139 ? 11.170 -11.990 2.656 1.00 93.88 139 HIS A O 1
ATOM 1159 N N . TYR A 1 140 ? 9.563 -13.028 1.500 1.00 95.38 140 TYR A N 1
ATOM 1160 C CA . TYR A 1 140 ? 8.487 -12.678 2.433 1.00 95.38 140 TYR A CA 1
ATOM 1161 C C . TYR A 1 140 ? 8.837 -12.949 3.902 1.00 95.38 140 TYR A C 1
ATOM 1163 O O . TYR A 1 140 ? 8.674 -12.069 4.750 1.00 95.38 140 TYR A O 1
ATOM 1171 N N . MET A 1 141 ? 9.363 -14.136 4.214 1.00 95.50 141 MET A N 1
ATOM 1172 C CA . MET A 1 141 ? 9.702 -14.501 5.595 1.00 95.50 141 MET A CA 1
ATOM 1173 C C . MET A 1 141 ? 10.873 -13.683 6.152 1.00 95.50 141 MET A C 1
ATOM 1175 O O . MET A 1 141 ? 10.817 -13.245 7.303 1.00 95.50 141 MET A O 1
ATOM 1179 N N . ASP A 1 142 ? 11.893 -13.413 5.337 1.00 94.19 142 ASP A N 1
ATOM 1180 C CA . ASP A 1 142 ? 13.050 -12.612 5.743 1.00 94.19 142 ASP A CA 1
ATOM 1181 C C . ASP A 1 142 ? 12.644 -11.163 6.029 1.00 94.19 142 ASP A C 1
ATOM 1183 O O . ASP A 1 142 ? 13.037 -10.587 7.047 1.00 94.19 142 ASP A O 1
ATOM 1187 N N . HIS A 1 143 ? 11.769 -10.588 5.199 1.00 94.94 143 HIS A N 1
ATOM 1188 C CA . HIS A 1 143 ? 11.221 -9.258 5.447 1.00 94.94 143 HIS A CA 1
ATOM 1189 C C . HIS A 1 143 ? 10.354 -9.212 6.708 1.00 94.94 143 HIS A C 1
ATOM 1191 O O . HIS A 1 143 ? 10.430 -8.230 7.449 1.00 94.94 143 HIS A O 1
ATOM 1197 N N . LEU A 1 144 ? 9.566 -10.252 7.008 1.00 95.38 144 LEU A N 1
ATOM 1198 C CA . LEU A 1 144 ? 8.817 -10.325 8.269 1.00 95.38 144 LEU A CA 1
ATOM 1199 C C . LEU A 1 144 ? 9.743 -10.407 9.487 1.00 95.38 144 LEU A C 1
ATOM 1201 O O . LEU A 1 144 ? 9.481 -9.736 10.490 1.00 95.38 144 LEU A O 1
ATOM 1205 N N . GLU A 1 145 ? 10.853 -11.143 9.400 1.00 94.38 145 GLU A N 1
ATOM 1206 C CA . GLU A 1 145 ? 11.855 -11.181 10.469 1.00 94.38 145 GLU A CA 1
ATOM 1207 C C . GLU A 1 145 ? 12.537 -9.822 10.659 1.00 94.38 145 GLU A C 1
ATOM 1209 O O . GLU A 1 145 ? 12.685 -9.322 11.779 1.00 94.38 145 GLU A O 1
ATOM 1214 N N . MET A 1 146 ? 12.888 -9.156 9.561 1.00 93.88 146 MET A N 1
ATOM 1215 C CA . MET A 1 146 ? 13.438 -7.806 9.619 1.00 93.88 146 MET A CA 1
ATOM 1216 C C . MET A 1 146 ? 12.418 -6.790 10.121 1.00 93.88 146 MET A C 1
ATOM 1218 O O . MET A 1 146 ? 12.821 -5.821 10.760 1.00 93.88 146 MET A O 1
ATOM 1222 N N . ALA A 1 147 ? 11.121 -6.990 9.879 1.00 95.19 147 ALA A N 1
ATOM 1223 C CA . ALA A 1 147 ? 10.057 -6.060 10.231 1.00 95.19 147 ALA A CA 1
ATOM 1224 C C . ALA A 1 147 ? 9.454 -6.300 11.624 1.00 95.19 147 ALA A C 1
ATOM 1226 O O . ALA A 1 147 ? 8.919 -5.347 12.186 1.00 95.19 147 ALA A O 1
ATOM 1227 N N . THR A 1 148 ? 9.546 -7.491 12.226 1.00 92.31 148 THR A N 1
ATOM 1228 C CA . THR A 1 148 ? 8.802 -7.796 13.466 1.00 92.31 148 THR A CA 1
ATOM 1229 C C . THR A 1 148 ? 9.133 -6.833 14.623 1.00 92.31 148 THR A C 1
ATOM 1231 O O . THR A 1 148 ? 10.313 -6.529 14.851 1.00 92.31 148 THR A O 1
ATOM 1234 N N . PRO A 1 149 ? 8.123 -6.285 15.336 1.00 83.69 149 PRO A N 1
ATOM 1235 C CA . PRO A 1 149 ? 8.315 -5.271 16.376 1.00 83.69 149 PRO A CA 1
ATOM 1236 C C . PRO A 1 149 ? 8.923 -5.823 17.672 1.00 83.69 149 PRO A C 1
ATOM 1238 O O . PRO A 1 149 ? 9.406 -5.045 18.496 1.00 83.69 149 PRO A O 1
ATOM 1241 N N . THR A 1 150 ? 8.924 -7.142 17.868 1.00 68.00 150 THR A N 1
ATOM 1242 C CA . THR A 1 150 ? 9.423 -7.772 19.092 1.00 68.00 150 THR A CA 1
ATOM 1243 C C . THR A 1 150 ? 10.897 -8.142 18.939 1.00 68.00 150 THR A C 1
ATOM 1245 O O . THR A 1 150 ? 11.256 -8.987 18.124 1.00 68.00 150 THR A O 1
ATOM 1248 N N . ALA A 1 151 ? 11.769 -7.554 19.760 1.00 50.62 151 ALA A N 1
ATOM 1249 C CA . ALA A 1 151 ? 13.100 -8.105 19.981 1.00 50.62 151 ALA A CA 1
ATOM 1250 C C . ALA A 1 151 ? 12.962 -9.278 20.957 1.00 50.62 151 ALA A C 1
ATOM 1252 O O . ALA A 1 151 ? 12.680 -9.061 22.136 1.00 50.62 151 ALA A O 1
ATOM 1253 N N . HIS A 1 152 ? 13.152 -10.510 20.492 1.00 46.19 152 HIS A N 1
ATOM 1254 C CA . HIS A 1 152 ? 13.537 -11.580 21.404 1.00 46.19 152 HIS A CA 1
ATOM 1255 C C . HIS A 1 152 ? 15.033 -11.827 21.275 1.00 46.19 152 HIS A C 1
ATOM 1257 O O . HIS A 1 152 ? 15.592 -11.862 20.180 1.00 46.19 152 HIS A O 1
ATOM 1263 N N . SER A 1 153 ? 15.663 -11.900 22.444 1.00 37.09 153 SER A N 1
ATOM 1264 C CA . SER A 1 153 ? 17.075 -12.157 22.680 1.00 37.09 153 SER A CA 1
ATOM 1265 C C . SER A 1 153 ? 17.640 -13.238 21.766 1.00 37.09 153 SER A C 1
ATOM 1267 O O . SER A 1 153 ? 16.973 -14.236 21.516 1.00 37.09 153 SER A O 1
ATOM 1269 N N . LEU A 1 154 ? 18.900 -13.047 21.372 1.00 40.31 154 LEU A N 1
ATOM 1270 C CA . LEU A 1 154 ? 19.841 -14.020 20.809 1.00 40.31 154 LEU A CA 1
ATOM 1271 C C . LEU A 1 154 ? 19.756 -15.421 21.458 1.00 40.31 154 LEU A C 1
ATOM 1273 O O . LEU A 1 154 ? 20.635 -15.792 22.217 1.00 40.31 154 LEU A O 1
ATOM 1277 N N . PHE A 1 155 ? 18.729 -16.214 21.170 1.00 38.16 155 PHE A N 1
ATOM 1278 C CA . PHE A 1 155 ? 18.625 -17.628 21.534 1.00 38.16 155 PHE A CA 1
ATOM 1279 C C . PHE A 1 155 ? 17.681 -18.308 20.550 1.00 38.16 155 PHE A C 1
ATOM 1281 O O . PHE A 1 155 ? 16.512 -18.522 20.831 1.00 38.16 155 PHE A O 1
ATOM 1288 N N . PHE A 1 156 ? 18.222 -18.525 19.355 1.00 34.28 156 PHE A N 1
ATOM 1289 C CA . PHE A 1 156 ? 17.980 -19.615 18.405 1.00 34.28 156 PHE A CA 1
ATOM 1290 C C . PHE A 1 156 ? 18.281 -19.094 17.000 1.00 34.28 156 PHE A C 1
ATOM 1292 O O . PHE A 1 156 ? 17.435 -19.042 16.116 1.00 34.28 156 PHE A O 1
ATOM 1299 N N . LYS A 1 157 ? 19.562 -18.798 16.758 1.00 41.50 157 LYS A N 1
ATOM 1300 C CA . LYS A 1 157 ? 20.135 -19.171 15.468 1.00 41.50 157 LYS A CA 1
ATOM 1301 C C . LYS A 1 157 ? 20.206 -20.703 15.503 1.00 41.50 157 LYS A C 1
ATOM 1303 O O . LYS A 1 157 ? 21.248 -21.269 15.813 1.00 41.50 157 LYS A O 1
ATOM 1308 N N . VAL A 1 158 ? 19.068 -21.385 15.329 1.00 36.81 158 VAL A N 1
ATOM 1309 C CA . VAL A 1 158 ? 19.143 -22.755 14.822 1.00 36.81 158 VAL A CA 1
ATOM 1310 C C . VAL A 1 158 ? 19.721 -22.547 13.440 1.00 36.81 158 VAL A C 1
ATOM 1312 O O . VAL A 1 158 ? 19.059 -21.990 12.568 1.00 36.81 158 VAL A O 1
ATOM 1315 N N . GLU A 1 159 ? 20.997 -22.876 13.274 1.00 38.16 159 GLU A N 1
ATOM 1316 C CA . GLU A 1 159 ? 21.531 -23.097 11.944 1.00 38.16 159 GLU A CA 1
ATOM 1317 C C . GLU A 1 159 ? 20.580 -24.079 11.272 1.00 38.16 159 GLU A C 1
ATOM 1319 O O . GLU A 1 159 ? 20.456 -25.234 11.686 1.00 38.16 159 GLU A O 1
ATOM 1324 N N . MET A 1 160 ? 19.835 -23.577 10.293 1.00 41.94 160 MET A N 1
ATOM 1325 C CA . MET A 1 160 ? 18.966 -24.370 9.451 1.00 41.94 160 MET A CA 1
ATOM 1326 C C . MET A 1 160 ? 19.879 -25.257 8.600 1.00 41.94 160 MET A C 1
ATOM 1328 O O . MET A 1 160 ? 20.239 -24.935 7.474 1.00 41.94 160 MET A O 1
ATOM 1332 N N . ASN A 1 161 ? 20.339 -26.356 9.192 1.00 39.56 161 ASN A N 1
ATOM 1333 C CA . ASN A 1 161 ? 21.118 -27.381 8.525 1.00 39.56 161 ASN A CA 1
ATOM 1334 C C . ASN A 1 161 ? 20.138 -28.244 7.730 1.00 39.56 161 ASN A C 1
ATOM 1336 O O . ASN A 1 161 ? 19.662 -29.282 8.198 1.00 39.56 161 ASN A O 1
ATOM 1340 N N . ILE A 1 162 ? 19.776 -27.762 6.541 1.00 45.25 162 ILE A N 1
ATOM 1341 C CA . ILE A 1 162 ? 18.948 -28.498 5.590 1.00 45.25 162 ILE A CA 1
ATOM 1342 C C . ILE A 1 162 ? 19.793 -29.656 5.055 1.00 45.25 162 ILE A C 1
ATOM 1344 O O . ILE A 1 162 ? 20.494 -29.545 4.052 1.00 45.25 162 ILE A O 1
ATOM 1348 N N . ARG A 1 163 ? 19.716 -30.811 5.720 1.00 40.59 163 ARG A N 1
ATOM 1349 C CA . ARG A 1 163 ? 20.022 -32.083 5.065 1.00 40.59 163 ARG A CA 1
ATOM 1350 C C . ARG A 1 163 ? 18.859 -32.394 4.134 1.00 40.59 163 ARG A C 1
ATOM 1352 O O . ARG A 1 163 ? 17.837 -32.926 4.556 1.00 40.59 163 ARG A O 1
ATOM 1359 N N . ALA A 1 164 ? 19.022 -31.986 2.881 1.00 39.41 164 ALA A N 1
ATOM 1360 C CA . ALA A 1 164 ? 18.087 -32.223 1.798 1.00 39.41 164 ALA A CA 1
ATOM 1361 C C . ALA A 1 164 ? 17.749 -33.720 1.685 1.00 39.41 164 ALA A C 1
ATOM 1363 O O . ALA A 1 164 ? 18.597 -34.539 1.333 1.00 39.41 164 ALA A O 1
ATOM 1364 N N . LEU A 1 165 ? 16.494 -34.076 1.960 1.00 46.25 165 LEU A N 1
ATOM 1365 C CA . LEU A 1 165 ? 15.894 -35.296 1.432 1.00 46.25 165 LEU A CA 1
ATOM 1366 C C . LEU A 1 165 ? 15.440 -34.971 0.010 1.00 46.25 165 LEU A C 1
ATOM 1368 O O . LEU A 1 165 ? 14.403 -34.343 -0.197 1.00 46.25 165 LEU A O 1
ATOM 1372 N N . ALA A 1 166 ? 16.267 -35.351 -0.962 1.00 42.09 166 ALA A N 1
ATOM 1373 C CA . ALA A 1 166 ? 15.962 -35.220 -2.377 1.00 42.09 166 ALA A CA 1
ATOM 1374 C C . ALA A 1 166 ? 14.748 -36.093 -2.727 1.00 42.09 166 ALA A C 1
ATOM 1376 O O . ALA A 1 166 ? 14.864 -37.301 -2.926 1.00 42.09 166 ALA A O 1
ATOM 1377 N N . THR A 1 167 ? 13.573 -35.474 -2.798 1.00 47.75 167 THR A N 1
ATOM 1378 C CA . THR A 1 167 ? 12.440 -36.010 -3.551 1.00 47.75 167 THR A CA 1
ATOM 1379 C C . THR A 1 167 ? 12.534 -35.415 -4.949 1.00 47.75 167 THR A C 1
ATOM 1381 O O . THR A 1 167 ? 12.430 -34.206 -5.136 1.00 47.75 167 THR A O 1
ATOM 1384 N N . THR A 1 168 ? 12.827 -36.255 -5.940 1.00 47.19 168 THR A N 1
ATOM 1385 C CA . THR A 1 168 ? 12.895 -35.851 -7.347 1.00 47.19 168 THR A CA 1
ATOM 1386 C C . THR A 1 168 ? 11.491 -35.535 -7.851 1.00 47.19 168 THR A C 1
ATOM 1388 O O . THR A 1 168 ? 10.813 -36.400 -8.403 1.00 47.19 168 THR A O 1
ATOM 1391 N N . LEU A 1 169 ? 11.047 -34.297 -7.639 1.00 47.72 169 LEU A N 1
ATOM 1392 C CA . LEU A 1 169 ? 9.935 -33.709 -8.369 1.00 47.72 169 LEU A CA 1
ATOM 1393 C C . LEU A 1 169 ? 10.499 -33.183 -9.693 1.00 47.72 169 LEU A C 1
ATOM 1395 O O . LEU A 1 169 ? 11.327 -32.276 -9.709 1.00 47.72 169 LEU A O 1
ATOM 1399 N N . PHE A 1 170 ? 10.103 -33.794 -10.806 1.00 46.00 170 PHE A N 1
ATOM 1400 C CA . PHE A 1 170 ? 10.468 -33.322 -12.137 1.00 46.00 170 PHE A CA 1
ATOM 1401 C C . PHE A 1 170 ? 9.620 -32.079 -12.443 1.00 46.00 170 PHE A C 1
ATOM 1403 O O . PHE A 1 170 ? 8.525 -32.182 -12.993 1.00 46.00 170 PHE A O 1
ATOM 1410 N N . THR A 1 171 ? 10.076 -30.903 -12.011 1.00 46.47 171 THR A N 1
ATOM 1411 C CA . THR A 1 171 ? 9.475 -29.630 -12.407 1.00 46.47 171 THR A CA 1
ATOM 1412 C C . THR A 1 171 ? 9.914 -29.314 -13.830 1.00 46.47 171 THR A C 1
ATOM 1414 O O . THR A 1 171 ? 11.083 -29.051 -14.111 1.00 46.47 171 THR A O 1
ATOM 1417 N N . LEU A 1 172 ? 8.961 -29.351 -14.760 1.00 42.50 172 LEU A N 1
ATOM 1418 C CA . LEU A 1 172 ? 9.109 -28.697 -16.053 1.00 42.50 172 LEU A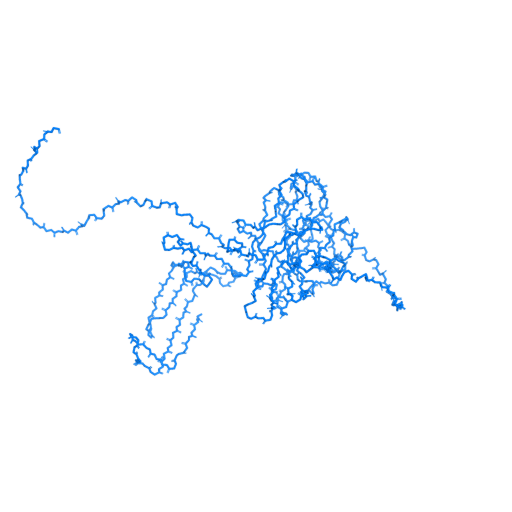 CA 1
ATOM 1419 C C . LEU A 1 172 ? 9.225 -27.189 -15.792 1.00 42.50 172 LEU A C 1
ATOM 1421 O O . LEU A 1 172 ? 8.220 -26.501 -15.634 1.00 42.50 172 LEU A O 1
ATOM 1425 N N . LEU A 1 173 ? 10.460 -26.689 -15.713 1.00 44.91 173 LEU A N 1
ATOM 1426 C CA . LEU A 1 173 ? 10.779 -25.268 -15.825 1.00 44.91 173 LEU A CA 1
ATOM 1427 C C . LEU A 1 173 ? 10.425 -24.828 -17.249 1.00 44.91 173 LEU A C 1
ATOM 1429 O O . LEU A 1 173 ? 11.255 -24.845 -18.156 1.00 44.91 173 LEU A O 1
ATOM 1433 N N . PHE A 1 174 ? 9.166 -24.457 -17.460 1.00 47.78 174 PHE A N 1
ATOM 1434 C CA . PHE A 1 174 ? 8.847 -23.532 -18.533 1.00 47.78 174 PHE A CA 1
ATOM 1435 C C . PHE A 1 174 ? 9.434 -22.187 -18.114 1.00 47.78 174 PHE A C 1
ATOM 1437 O O . PHE A 1 174 ? 8.871 -21.495 -17.271 1.00 47.78 174 PHE A O 1
ATOM 1444 N N . ALA A 1 175 ? 10.589 -21.833 -18.678 1.00 44.69 175 ALA A N 1
ATOM 1445 C CA . ALA A 1 175 ? 11.031 -20.449 -18.706 1.00 44.69 175 ALA A CA 1
ATOM 1446 C C . ALA A 1 175 ? 10.037 -19.682 -19.590 1.00 44.69 175 ALA A C 1
ATOM 1448 O O . ALA A 1 175 ? 10.236 -19.537 -20.796 1.00 44.69 175 ALA A O 1
ATOM 1449 N N . CYS A 1 176 ? 8.910 -19.267 -19.013 1.00 52.00 176 CYS A N 1
ATOM 1450 C CA . CYS A 1 176 ? 8.092 -18.229 -19.612 1.00 52.00 176 CYS A CA 1
ATOM 1451 C C . CYS A 1 176 ? 8.907 -16.947 -19.501 1.00 52.00 176 CYS A C 1
ATOM 1453 O O . CYS A 1 176 ? 8.950 -16.330 -18.445 1.00 52.00 176 CYS A O 1
ATOM 1455 N N . ALA A 1 177 ? 9.585 -16.565 -20.583 1.00 53.09 177 ALA A N 1
ATOM 1456 C CA . ALA A 1 177 ? 10.024 -15.190 -20.728 1.00 53.09 177 ALA A CA 1
ATOM 1457 C C . ALA A 1 177 ? 8.753 -14.331 -20.741 1.00 53.09 177 ALA A C 1
ATOM 1459 O O . ALA A 1 177 ? 8.032 -14.299 -21.741 1.00 53.09 177 ALA A O 1
ATOM 1460 N N . TYR A 1 178 ? 8.424 -13.726 -19.602 1.00 64.19 178 TYR A N 1
ATOM 1461 C CA . TYR A 1 178 ? 7.299 -12.810 -19.512 1.00 64.19 178 TYR A CA 1
ATOM 1462 C C . TYR A 1 178 ? 7.613 -11.587 -20.367 1.00 64.19 178 TYR A C 1
ATOM 1464 O O . TYR A 1 178 ? 8.721 -11.049 -20.322 1.00 64.19 178 TYR A O 1
ATOM 1472 N N . ALA A 1 179 ? 6.660 -11.173 -21.201 1.00 78.19 179 ALA A N 1
ATOM 1473 C CA . ALA A 1 179 ? 6.865 -10.009 -22.044 1.00 78.19 179 ALA A CA 1
ATOM 1474 C C . ALA A 1 179 ? 7.061 -8.778 -21.151 1.00 78.19 179 ALA A C 1
ATOM 1476 O O . ALA A 1 179 ? 6.246 -8.492 -20.271 1.00 78.19 179 ALA A O 1
ATOM 1477 N N . THR A 1 180 ? 8.159 -8.058 -21.371 1.00 88.62 180 THR A N 1
ATOM 1478 C CA . THR A 1 180 ? 8.357 -6.741 -20.777 1.00 88.62 180 THR A CA 1
ATOM 1479 C C . THR A 1 180 ? 7.538 -5.726 -21.560 1.00 88.62 180 THR A C 1
ATOM 1481 O O . 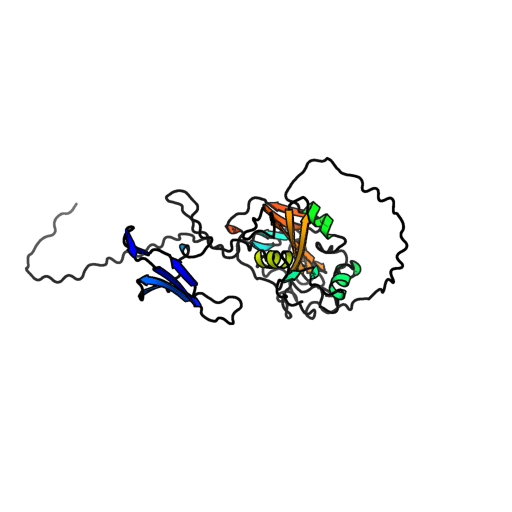THR A 1 180 ? 7.654 -5.633 -22.784 1.00 88.62 180 THR A O 1
ATOM 1484 N N . VAL A 1 181 ? 6.730 -4.950 -20.851 1.00 92.31 181 VAL A N 1
ATOM 1485 C CA . VAL A 1 181 ? 5.852 -3.924 -21.412 1.00 92.31 181 VAL A CA 1
ATOM 1486 C C . VAL A 1 181 ? 6.287 -2.557 -20.886 1.00 92.31 181 VAL A C 1
ATOM 1488 O O . VAL A 1 181 ? 6.851 -2.445 -19.793 1.00 92.31 181 VAL A O 1
ATOM 1491 N N . ASP A 1 182 ? 6.055 -1.503 -21.671 1.00 92.69 182 ASP A N 1
ATOM 1492 C CA . ASP A 1 182 ? 6.354 -0.132 -21.251 1.00 92.69 182 ASP A CA 1
ATOM 1493 C C . ASP A 1 182 ? 5.695 0.176 -19.899 1.00 92.69 182 ASP A C 1
ATOM 1495 O O . ASP A 1 182 ? 4.582 -0.274 -19.603 1.00 92.69 182 ASP A O 1
ATOM 1499 N N . HIS A 1 183 ? 6.388 0.949 -19.059 1.00 89.56 183 HIS A N 1
ATOM 1500 C CA . HIS A 1 183 ? 5.991 1.160 -17.664 1.00 89.56 183 HIS A CA 1
ATOM 1501 C C . HIS A 1 183 ? 4.614 1.815 -17.508 1.00 89.56 183 HIS A C 1
ATOM 1503 O O . HIS A 1 183 ? 4.013 1.699 -16.447 1.00 89.56 183 HIS A O 1
ATOM 1509 N N . ASP A 1 184 ? 4.125 2.496 -18.542 1.00 92.56 184 ASP A N 1
ATOM 1510 C CA . ASP A 1 184 ? 2.848 3.204 -18.597 1.00 92.56 184 ASP A CA 1
ATOM 1511 C C . ASP A 1 184 ? 1.730 2.430 -19.323 1.00 92.56 184 ASP A C 1
ATOM 1513 O O . ASP A 1 184 ? 0.612 2.933 -19.450 1.00 92.56 184 ASP A O 1
ATOM 1517 N N . LYS A 1 185 ? 2.011 1.202 -19.770 1.00 95.31 185 LYS A N 1
ATOM 1518 C CA . LYS A 1 185 ? 1.056 0.317 -20.458 1.00 95.31 185 LYS A CA 1
ATOM 1519 C C . LYS A 1 185 ? 0.669 -0.916 -19.648 1.00 95.31 185 LYS A C 1
ATOM 1521 O O . LYS A 1 185 ? -0.226 -1.643 -20.063 1.00 95.31 185 LYS A O 1
ATOM 1526 N N . VAL A 1 186 ? 1.318 -1.157 -18.509 1.00 95.56 186 VAL A N 1
ATOM 1527 C CA . VAL A 1 186 ? 0.920 -2.238 -17.603 1.00 95.56 186 VAL A CA 1
ATOM 1528 C C . VAL A 1 186 ? -0.436 -1.891 -16.993 1.00 95.56 186 VAL A C 1
ATOM 1530 O O . VAL A 1 186 ? -0.576 -0.885 -16.300 1.00 95.56 186 VAL A O 1
ATOM 1533 N N . GLU A 1 187 ? -1.439 -2.718 -17.267 1.00 95.19 187 GLU A N 1
ATOM 1534 C CA . GLU A 1 187 ? -2.776 -2.564 -16.696 1.00 95.19 187 GLU A CA 1
ATOM 1535 C C . GLU A 1 187 ? -2.781 -3.015 -15.226 1.00 95.19 187 GLU A C 1
ATOM 1537 O O . GLU A 1 187 ? -2.289 -4.110 -14.924 1.00 95.19 187 GLU A O 1
ATOM 1542 N N . PRO A 1 188 ? -3.319 -2.208 -14.292 1.00 94.94 188 PRO A N 1
ATOM 1543 C CA . PRO A 1 188 ? -3.434 -2.613 -12.903 1.00 94.94 188 PRO A CA 1
ATOM 1544 C C . PRO A 1 188 ? -4.461 -3.729 -12.733 1.00 94.94 188 PRO A C 1
ATOM 1546 O O . PRO A 1 188 ? -5.449 -3.845 -13.458 1.00 94.94 188 PRO A O 1
ATOM 1549 N N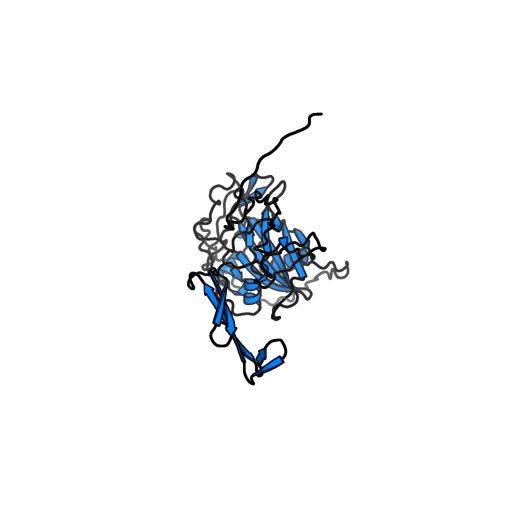 . LEU A 1 189 ? -4.239 -4.529 -11.703 1.00 95.50 189 LEU A N 1
ATOM 1550 C CA . LEU A 1 189 ? -5.147 -5.576 -11.283 1.00 95.50 189 LEU A CA 1
ATOM 1551 C C . LEU A 1 189 ? -6.269 -4.943 -10.442 1.00 95.50 189 LEU A C 1
ATOM 1553 O O . LEU A 1 189 ? -5.982 -4.281 -9.434 1.00 95.50 189 LEU A O 1
ATOM 1557 N N . PRO A 1 190 ? -7.547 -5.120 -10.827 1.00 93.12 190 PRO A N 1
ATOM 1558 C CA . PRO A 1 190 ? -8.660 -4.536 -10.092 1.00 93.12 190 PRO A CA 1
ATOM 1559 C C . PRO A 1 190 ? -8.701 -5.095 -8.670 1.00 93.12 190 PRO A C 1
ATOM 1561 O O . PRO A 1 190 ? -8.393 -6.265 -8.454 1.00 93.12 190 PRO A O 1
ATOM 1564 N N . GLN A 1 191 ? -9.108 -4.269 -7.703 1.00 95.12 191 GLN A N 1
ATOM 1565 C CA . GLN A 1 191 ? -9.308 -4.724 -6.329 1.00 95.12 191 GLN A CA 1
ATOM 1566 C C . GLN A 1 191 ? -10.555 -5.624 -6.274 1.00 95.12 191 GLN A C 1
ATOM 1568 O O . GLN A 1 191 ? -11.663 -5.115 -6.465 1.00 95.12 191 GLN A O 1
ATOM 1573 N N . PRO A 1 192 ? -10.414 -6.937 -6.025 1.00 93.81 192 PRO A N 1
ATOM 1574 C CA . PRO A 1 192 ? -11.557 -7.840 -5.945 1.00 93.81 192 PRO A CA 1
ATOM 1575 C C . PRO A 1 192 ? -12.339 -7.632 -4.640 1.00 93.81 192 PRO A C 1
ATOM 1577 O O . PRO A 1 192 ? -11.842 -7.051 -3.670 1.00 93.81 192 PRO A O 1
ATOM 1580 N N . GLU A 1 193 ? -13.565 -8.154 -4.588 1.00 91.44 193 GLU A N 1
ATOM 1581 C CA . GLU A 1 193 ? -14.318 -8.212 -3.335 1.00 91.44 193 GLU A CA 1
ATOM 1582 C C . GLU A 1 193 ? -13.615 -9.121 -2.316 1.00 91.44 193 GLU A C 1
ATOM 1584 O O . GLU A 1 193 ? -13.163 -10.220 -2.637 1.00 91.44 193 GLU A O 1
ATOM 1589 N N . ALA A 1 194 ? -13.529 -8.663 -1.066 1.00 94.06 194 ALA A N 1
ATOM 1590 C CA . ALA A 1 194 ? -12.874 -9.407 0.002 1.00 94.06 194 ALA A CA 1
ATOM 1591 C C . ALA A 1 194 ? -13.792 -10.497 0.576 1.00 94.06 194 ALA A C 1
ATOM 1593 O O . ALA A 1 194 ? -14.822 -10.211 1.196 1.00 94.06 194 ALA A O 1
ATOM 1594 N N . VAL A 1 195 ? -13.378 -11.754 0.444 1.00 94.25 195 VAL A N 1
ATOM 1595 C CA . VAL A 1 195 ? -14.137 -12.932 0.874 1.00 94.25 195 VAL A CA 1
ATOM 1596 C C . VAL A 1 195 ? -13.549 -13.510 2.159 1.00 94.25 195 VAL A C 1
ATOM 1598 O O . VAL A 1 195 ? -14.277 -13.718 3.141 1.00 94.25 195 VAL A O 1
ATOM 1601 N N . THR A 1 196 ? -12.235 -13.737 2.181 1.00 95.62 196 THR A N 1
ATOM 1602 C CA . THR A 1 196 ? -11.531 -14.371 3.301 1.00 95.62 196 THR A CA 1
ATOM 1603 C C . THR A 1 196 ? -11.296 -13.400 4.461 1.00 95.62 196 THR A C 1
ATOM 1605 O O . THR A 1 196 ? -11.355 -12.179 4.310 1.00 95.62 196 THR A O 1
ATOM 1608 N N . VAL A 1 197 ? -11.013 -13.937 5.654 1.00 95.00 197 VAL A N 1
ATOM 1609 C CA . VAL A 1 197 ? -10.649 -13.127 6.833 1.00 95.00 197 VAL A CA 1
ATOM 1610 C C . VAL A 1 197 ? -9.407 -12.276 6.548 1.00 95.00 197 VAL A C 1
ATOM 1612 O O . VAL A 1 197 ? -9.380 -11.095 6.887 1.00 95.00 197 VAL A O 1
ATOM 1615 N N . SER A 1 198 ? -8.418 -12.860 5.868 1.00 95.94 198 SER A N 1
ATOM 1616 C CA . SER A 1 198 ? -7.184 -12.184 5.457 1.00 95.94 198 SER A CA 1
ATOM 1617 C C . SER A 1 198 ? -7.465 -10.984 4.547 1.00 95.94 198 SER A C 1
ATOM 1619 O O . SER A 1 198 ? -7.016 -9.873 4.827 1.00 95.94 198 SER A O 1
ATOM 1621 N N . GLU A 1 199 ? -8.281 -11.174 3.507 1.00 96.81 199 GLU A N 1
ATOM 1622 C CA . GLU A 1 199 ? -8.644 -10.116 2.554 1.00 96.81 199 GLU A CA 1
ATOM 1623 C C . GLU A 1 199 ? -9.454 -9.003 3.222 1.00 96.81 199 GLU A C 1
ATOM 1625 O O . GLU A 1 199 ? -9.182 -7.821 3.019 1.00 96.81 199 GLU A O 1
ATOM 1630 N N . LYS A 1 200 ? -10.424 -9.362 4.073 1.00 95.00 200 LYS A N 1
ATOM 1631 C CA . LYS A 1 200 ? -11.241 -8.386 4.809 1.00 95.00 200 LYS A CA 1
ATOM 1632 C C . LYS A 1 200 ? -10.394 -7.563 5.771 1.00 95.00 200 LYS A C 1
ATOM 1634 O O . LYS A 1 200 ? -10.581 -6.349 5.859 1.00 95.00 200 LYS A O 1
ATOM 1639 N N . ALA A 1 201 ? -9.448 -8.198 6.463 1.00 94.88 201 ALA A N 1
ATOM 1640 C CA . ALA A 1 201 ? -8.494 -7.499 7.312 1.00 94.88 201 ALA A CA 1
ATOM 1641 C C . ALA A 1 201 ? -7.608 -6.557 6.481 1.00 94.88 201 ALA A C 1
ATOM 1643 O O . ALA A 1 201 ? -7.455 -5.392 6.843 1.00 94.88 201 ALA A O 1
ATOM 1644 N N . ALA A 1 202 ? -7.096 -7.007 5.335 1.00 97.12 202 ALA A N 1
ATOM 1645 C CA . ALA A 1 202 ? -6.267 -6.174 4.470 1.00 97.12 202 ALA A CA 1
ATOM 1646 C C . ALA A 1 202 ? -7.026 -4.969 3.880 1.00 97.12 202 ALA A C 1
ATOM 1648 O O . ALA A 1 202 ? -6.490 -3.870 3.807 1.00 97.12 202 ALA A O 1
ATOM 1649 N N . ILE A 1 203 ? -8.310 -5.110 3.542 1.00 94.62 203 ILE A N 1
ATOM 1650 C CA . ILE A 1 203 ? -9.138 -3.962 3.141 1.00 94.62 203 ILE A CA 1
ATOM 1651 C C . ILE A 1 203 ? -9.383 -3.013 4.323 1.00 94.62 203 ILE A C 1
ATOM 1653 O O . ILE A 1 203 ? -9.273 -1.797 4.176 1.00 94.62 203 ILE A O 1
ATOM 1657 N N . LYS A 1 204 ? -9.665 -3.548 5.518 1.00 90.50 204 LYS A N 1
ATOM 1658 C CA . LYS A 1 204 ? -9.927 -2.759 6.736 1.00 90.50 204 LYS A CA 1
ATOM 1659 C C . LYS A 1 204 ? -8.727 -1.922 7.187 1.00 90.50 204 LYS A C 1
ATOM 1661 O O . LYS A 1 204 ? -8.912 -0.807 7.679 1.00 90.50 204 LYS A O 1
ATOM 1666 N N . PHE A 1 205 ? -7.521 -2.466 7.046 1.00 95.06 205 PHE A N 1
ATOM 1667 C CA . PHE A 1 205 ? -6.257 -1.820 7.406 1.00 95.06 205 PHE A CA 1
ATOM 1668 C C . PHE A 1 205 ? -5.519 -1.248 6.187 1.00 95.06 205 PHE A C 1
ATOM 1670 O O . PHE A 1 205 ? -4.326 -0.952 6.295 1.00 95.06 205 PHE A O 1
ATOM 1677 N N . LYS A 1 206 ? -6.198 -1.105 5.037 1.00 95.88 206 LYS A N 1
ATOM 1678 C CA . LYS A 1 206 ? -5.594 -0.582 3.809 1.00 95.88 206 LYS A CA 1
ATOM 1679 C C . LYS A 1 206 ? -5.052 0.827 4.070 1.00 95.88 206 LYS A C 1
ATOM 1681 O O . LYS A 1 206 ? -5.828 1.683 4.497 1.00 95.88 206 LYS A O 1
ATOM 1686 N N . PRO A 1 207 ? -3.756 1.081 3.836 1.00 95.94 207 PRO A N 1
ATOM 1687 C CA . PRO A 1 207 ? -3.164 2.371 4.141 1.00 95.94 207 PRO A CA 1
ATOM 1688 C C . PRO A 1 207 ? -3.380 3.401 3.029 1.00 95.94 207 PRO A C 1
ATOM 1690 O O . PRO A 1 207 ? -3.634 3.049 1.877 1.00 95.94 207 PRO A O 1
ATOM 1693 N N . GLN A 1 208 ? -3.218 4.675 3.381 1.00 93.75 208 GLN A N 1
ATOM 1694 C CA . GLN A 1 208 ? -2.991 5.750 2.417 1.00 93.75 208 GLN A CA 1
ATOM 1695 C C . GLN A 1 208 ? -1.499 5.940 2.162 1.00 93.75 208 GLN A C 1
ATOM 1697 O O . GLN A 1 208 ? -0.684 5.838 3.085 1.00 93.75 208 GLN A O 1
ATOM 1702 N N . LEU A 1 209 ? -1.167 6.298 0.925 1.00 93.06 209 LEU A N 1
ATOM 1703 C CA . LEU A 1 209 ? 0.176 6.697 0.535 1.00 93.06 209 LEU A CA 1
ATOM 1704 C C . LEU A 1 209 ? 0.161 8.134 0.007 1.00 93.06 209 LEU A C 1
ATOM 1706 O O . LEU A 1 209 ? -0.471 8.433 -1.004 1.00 93.06 209 LEU A O 1
ATOM 1710 N N . TYR A 1 210 ? 0.858 9.022 0.708 1.00 91.50 210 TYR A N 1
ATOM 1711 C CA . TYR A 1 210 ? 1.198 10.362 0.253 1.00 91.50 210 TYR A CA 1
ATOM 1712 C C . TYR A 1 210 ? 2.515 10.305 -0.520 1.00 91.50 210 TYR A C 1
ATOM 1714 O O . TYR A 1 210 ? 3.510 9.749 -0.047 1.00 91.50 210 TYR A O 1
ATOM 1722 N N . ILE A 1 211 ? 2.527 10.883 -1.716 1.00 88.81 211 ILE A N 1
ATOM 1723 C CA . ILE A 1 211 ? 3.697 10.899 -2.589 1.00 88.81 211 ILE A CA 1
ATOM 1724 C C . ILE A 1 211 ? 4.004 12.359 -2.931 1.00 88.81 211 ILE A C 1
ATOM 1726 O O . ILE A 1 211 ? 3.197 12.999 -3.604 1.00 88.81 211 ILE A O 1
ATOM 1730 N N . PRO A 1 212 ? 5.153 12.904 -2.493 1.00 86.00 212 PRO A N 1
ATOM 1731 C CA . PRO A 1 212 ? 5.583 14.239 -2.880 1.00 86.00 212 PRO A CA 1
ATOM 1732 C C . PRO A 1 212 ? 5.763 14.348 -4.395 1.00 86.00 212 PRO A C 1
ATOM 1734 O O . PRO A 1 212 ? 6.283 13.432 -5.033 1.00 86.00 212 PRO A O 1
ATOM 1737 N N . GLU A 1 213 ? 5.460 15.516 -4.960 1.00 85.38 213 GLU A N 1
ATOM 1738 C CA . GLU A 1 213 ? 5.552 15.741 -6.408 1.00 85.38 213 GLU A CA 1
ATOM 1739 C C . GLU A 1 213 ? 6.941 15.457 -6.992 1.00 85.38 213 GLU A C 1
ATOM 1741 O O . GLU A 1 213 ? 7.047 15.173 -8.174 1.00 85.38 213 GLU A O 1
ATOM 1746 N N . MET A 1 214 ? 8.016 15.532 -6.200 1.00 83.94 214 MET A N 1
ATOM 1747 C CA . MET A 1 214 ? 9.404 15.397 -6.667 1.00 83.94 214 MET A CA 1
ATOM 1748 C C . MET A 1 214 ? 9.849 13.962 -7.006 1.00 83.94 214 MET A C 1
ATOM 1750 O O . MET A 1 214 ? 10.898 13.791 -7.627 1.00 83.94 214 MET A O 1
ATOM 1754 N N . VAL A 1 215 ? 9.085 12.942 -6.610 1.00 88.94 215 VAL A N 1
ATOM 1755 C CA . VAL A 1 215 ? 9.385 11.523 -6.873 1.00 88.94 215 VAL A CA 1
ATOM 1756 C C . VAL A 1 215 ? 8.341 10.909 -7.809 1.00 88.94 215 VAL A C 1
ATOM 1758 O O . VAL A 1 215 ? 7.428 11.588 -8.273 1.00 88.94 215 VAL A O 1
ATOM 1761 N N . CYS A 1 216 ? 8.505 9.632 -8.154 1.00 92.38 216 CYS A N 1
ATOM 1762 C CA . CYS A 1 216 ? 7.489 8.920 -8.923 1.00 92.38 216 CYS A CA 1
ATOM 1763 C C . CYS A 1 216 ? 6.283 8.559 -8.069 1.00 92.38 216 CYS A C 1
ATOM 1765 O O . CYS A 1 216 ? 6.446 8.150 -6.918 1.00 92.38 216 CYS A O 1
ATOM 1767 N N . VAL A 1 217 ? 5.103 8.595 -8.686 1.00 93.19 217 VAL A N 1
ATOM 1768 C CA . VAL A 1 217 ? 3.931 7.898 -8.147 1.00 93.19 217 VAL A CA 1
ATOM 1769 C C . VAL A 1 217 ? 4.113 6.382 -8.259 1.00 93.19 217 VAL A C 1
ATOM 1771 O O . VAL A 1 217 ? 4.998 5.911 -8.981 1.00 93.19 217 VAL A O 1
ATOM 1774 N N . SER A 1 218 ? 3.304 5.607 -7.536 1.00 96.12 218 SER A N 1
ATOM 1775 C CA . SER A 1 218 ? 3.323 4.148 -7.652 1.00 96.12 218 SER A CA 1
ATOM 1776 C C . SER A 1 218 ? 2.617 3.665 -8.924 1.00 96.12 218 SER A C 1
ATOM 1778 O O . SER A 1 218 ? 1.671 4.289 -9.401 1.00 96.12 218 SER A O 1
ATOM 1780 N N . TYR A 1 219 ? 3.098 2.550 -9.472 1.00 97.31 219 TYR A N 1
ATOM 1781 C CA . TYR A 1 219 ? 2.627 1.937 -10.719 1.00 97.31 219 TYR A CA 1
ATOM 1782 C C . TYR A 1 219 ? 2.307 0.452 -10.506 1.00 97.31 219 TYR A C 1
ATOM 1784 O O . TYR A 1 219 ? 2.835 -0.164 -9.575 1.00 97.31 219 TYR A O 1
ATOM 1792 N N . PRO A 1 220 ? 1.498 -0.168 -11.378 1.00 97.31 220 PRO A N 1
ATOM 1793 C CA . PRO A 1 220 ? 1.447 -1.619 -11.470 1.00 97.31 220 PRO A CA 1
ATOM 1794 C C . PRO A 1 220 ? 2.780 -2.169 -12.004 1.00 97.31 220 PRO A C 1
ATOM 1796 O O . PRO A 1 220 ? 3.346 -1.667 -12.975 1.00 97.31 220 PRO A O 1
ATOM 1799 N N . ALA A 1 221 ? 3.301 -3.197 -11.337 1.00 97.25 221 ALA A N 1
ATOM 1800 C CA . ALA A 1 221 ? 4.518 -3.895 -11.721 1.00 97.25 221 ALA A CA 1
ATOM 1801 C C . ALA A 1 221 ? 4.248 -5.032 -12.711 1.00 97.25 221 ALA A C 1
ATOM 1803 O O . ALA A 1 221 ? 5.104 -5.348 -13.533 1.00 97.25 221 ALA A O 1
ATOM 1804 N N . VAL A 1 222 ? 3.064 -5.639 -12.622 1.00 97.31 222 VAL A N 1
ATOM 1805 C CA . VAL A 1 222 ? 2.655 -6.798 -13.409 1.00 97.31 222 VAL A CA 1
ATOM 1806 C C . VAL A 1 222 ? 1.157 -6.719 -13.704 1.00 97.31 222 VAL A C 1
ATOM 1808 O O . VAL A 1 222 ? 0.403 -6.197 -12.881 1.00 97.31 222 VAL A O 1
ATOM 1811 N N . ASN A 1 223 ? 0.723 -7.237 -14.852 1.00 96.12 223 ASN A N 1
ATOM 1812 C CA . ASN A 1 223 ? -0.698 -7.363 -15.192 1.00 96.12 223 ASN A CA 1
ATOM 1813 C C . ASN A 1 223 ? -1.214 -8.808 -15.024 1.00 96.12 223 ASN A C 1
ATOM 1815 O O . ASN A 1 223 ? -0.483 -9.718 -14.634 1.00 96.12 223 ASN A O 1
ATOM 1819 N N . ALA A 1 224 ? -2.490 -9.048 -15.343 1.00 95.50 224 ALA A N 1
ATOM 1820 C CA . ALA A 1 224 ? -3.120 -10.366 -15.194 1.00 95.50 224 ALA A CA 1
ATOM 1821 C C . ALA A 1 224 ? -2.481 -11.471 -16.058 1.00 95.50 224 ALA A C 1
ATOM 1823 O O . ALA A 1 224 ? -2.534 -12.643 -15.674 1.00 95.50 224 ALA A O 1
ATOM 1824 N N . ALA A 1 225 ? -1.866 -11.111 -17.189 1.00 95.12 225 ALA A N 1
ATOM 1825 C CA . ALA A 1 225 ? -1.174 -12.035 -18.089 1.00 95.12 225 ALA A CA 1
ATOM 1826 C C . ALA A 1 225 ? 0.255 -12.378 -17.624 1.00 95.12 225 ALA A C 1
ATOM 1828 O O . ALA A 1 225 ? 0.906 -13.232 -18.225 1.00 95.12 225 ALA A O 1
ATOM 1829 N N . GLY A 1 226 ? 0.737 -11.747 -16.548 1.00 95.25 226 GLY A N 1
ATOM 1830 C CA . GLY A 1 226 ? 2.109 -11.887 -16.064 1.00 95.25 226 GLY A CA 1
ATOM 1831 C C . GLY A 1 226 ? 3.114 -11.007 -16.805 1.00 95.25 226 GLY A C 1
ATOM 1832 O O . GLY A 1 226 ? 4.308 -11.144 -16.577 1.00 95.25 226 GLY A O 1
ATOM 1833 N N . GLU A 1 227 ? 2.669 -10.104 -17.680 1.00 95.56 227 GLU A N 1
ATOM 1834 C CA . GLU A 1 227 ? 3.567 -9.157 -18.340 1.00 95.56 227 GLU A CA 1
ATOM 1835 C C . GLU A 1 227 ? 4.085 -8.141 -17.322 1.00 95.56 227 GLU A C 1
ATOM 1837 O O . GLU A 1 227 ? 3.311 -7.604 -16.522 1.00 95.56 227 GLU A O 1
ATOM 1842 N N . VAL A 1 228 ? 5.391 -7.878 -17.353 1.00 95.56 228 VAL A N 1
ATOM 1843 C CA . VAL A 1 228 ? 6.080 -7.058 -16.351 1.00 95.56 228 VAL A CA 1
ATOM 1844 C C . VAL A 1 228 ? 6.461 -5.695 -16.904 1.00 95.56 228 VAL A C 1
ATOM 1846 O O . VAL A 1 228 ? 6.806 -5.531 -18.072 1.00 95.56 228 VAL A O 1
ATOM 1849 N N . THR A 1 229 ? 6.435 -4.693 -16.039 1.00 95.56 229 THR A N 1
ATOM 1850 C CA . THR A 1 229 ? 6.927 -3.346 -16.335 1.00 95.56 229 THR A CA 1
ATOM 1851 C C . THR A 1 229 ? 8.418 -3.344 -16.681 1.00 95.56 229 THR A C 1
ATOM 1853 O O . THR A 1 229 ? 9.249 -3.874 -15.950 1.00 95.56 229 THR A O 1
ATOM 1856 N N . GLY A 1 230 ? 8.793 -2.640 -17.747 1.00 94.12 230 GLY A N 1
ATOM 1857 C CA . GLY A 1 230 ? 10.197 -2.353 -18.050 1.00 94.12 230 GLY A CA 1
ATOM 1858 C C . GLY A 1 230 ? 10.818 -1.284 -17.150 1.00 94.12 230 GLY A C 1
ATOM 1859 O O . GLY A 1 230 ? 12.009 -1.004 -17.271 1.00 94.12 230 GLY A O 1
ATOM 1860 N N . GLY A 1 231 ? 10.039 -0.643 -16.271 1.00 94.81 231 GLY A N 1
ATOM 1861 C CA . GLY A 1 231 ? 10.490 0.464 -15.427 1.00 94.81 231 GLY A CA 1
ATOM 1862 C C . GLY A 1 231 ? 11.038 1.664 -16.207 1.00 94.81 231 GLY A C 1
ATOM 1863 O O . GLY A 1 231 ? 10.952 1.757 -17.430 1.00 94.81 231 GLY A O 1
ATOM 1864 N N . LEU A 1 232 ? 11.643 2.605 -15.487 1.00 95.44 232 LEU A N 1
ATOM 1865 C CA . LEU A 1 232 ? 12.264 3.797 -16.056 1.00 95.44 232 LEU A CA 1
ATOM 1866 C C . LEU A 1 232 ? 13.742 3.858 -15.708 1.00 95.44 232 LEU A C 1
ATOM 1868 O O . LEU A 1 232 ? 14.148 3.598 -14.580 1.00 95.44 232 LEU A O 1
ATOM 1872 N N . LYS A 1 233 ? 14.558 4.296 -16.667 1.00 93.62 233 LYS A N 1
ATOM 1873 C CA . LYS A 1 233 ? 15.960 4.607 -16.390 1.00 93.62 233 LYS A CA 1
ATOM 1874 C C . LYS A 1 233 ? 16.036 5.684 -15.300 1.00 93.62 233 LYS A C 1
ATOM 1876 O O . LYS A 1 233 ? 15.293 6.665 -15.349 1.00 93.62 233 LYS A O 1
ATOM 1881 N N . GLY A 1 234 ? 16.964 5.521 -14.355 1.00 90.94 234 GLY A N 1
ATOM 1882 C CA . GLY A 1 234 ? 17.241 6.471 -13.272 1.00 90.94 234 GLY A CA 1
ATOM 1883 C C . GLY A 1 234 ? 17.872 7.781 -13.757 1.00 90.94 234 GLY A C 1
ATOM 1884 O O . GLY A 1 234 ? 18.995 8.101 -13.398 1.00 90.94 234 GLY A O 1
ATOM 1885 N N . THR A 1 235 ? 17.168 8.530 -14.601 1.00 90.19 235 THR A N 1
ATOM 1886 C CA . THR A 1 235 ? 17.578 9.819 -15.175 1.00 90.19 235 THR A CA 1
ATOM 1887 C C . THR A 1 235 ? 16.379 10.770 -15.244 1.00 90.19 235 THR A C 1
ATOM 1889 O O . THR A 1 235 ? 15.233 10.329 -15.149 1.00 90.19 235 THR A O 1
ATOM 1892 N N . ASN A 1 236 ? 16.634 12.066 -15.456 1.00 88.88 236 ASN A N 1
ATOM 1893 C CA . ASN A 1 236 ? 15.612 13.092 -15.722 1.00 88.88 236 ASN A CA 1
ATOM 1894 C C . ASN A 1 236 ? 14.554 13.231 -14.609 1.00 88.88 236 ASN A C 1
ATOM 1896 O O . ASN A 1 236 ? 13.357 13.083 -14.843 1.00 88.88 236 ASN A O 1
ATOM 1900 N N . GLY A 1 237 ? 14.998 13.471 -13.371 1.00 87.50 237 GLY A N 1
ATOM 1901 C CA . GLY A 1 237 ? 14.120 13.707 -12.217 1.00 87.50 237 GLY A CA 1
ATOM 1902 C C . GLY A 1 237 ? 12.982 12.687 -12.097 1.00 87.50 237 GLY A C 1
ATOM 1903 O O . GLY A 1 237 ? 13.216 11.481 -12.118 1.00 87.50 237 GLY A O 1
ATOM 1904 N N . ASN A 1 238 ? 11.746 13.178 -12.032 1.00 88.06 238 ASN A N 1
ATOM 1905 C CA . ASN A 1 238 ? 10.491 12.418 -12.025 1.00 88.06 238 ASN A CA 1
ATOM 1906 C C . ASN A 1 238 ? 9.782 12.388 -13.399 1.00 88.06 238 ASN A C 1
ATOM 1908 O O . ASN A 1 238 ? 8.602 12.047 -13.486 1.00 88.06 238 ASN A O 1
ATOM 1912 N N . ASP A 1 239 ? 10.477 12.713 -14.493 1.00 90.69 239 ASP A N 1
ATOM 1913 C CA . ASP A 1 239 ? 9.879 12.695 -15.832 1.00 90.69 239 ASP A CA 1
ATOM 1914 C C . ASP A 1 239 ? 9.350 11.300 -16.187 1.00 90.69 239 ASP A C 1
ATOM 1916 O O . ASP A 1 239 ? 9.919 10.286 -15.770 1.00 90.69 239 ASP A O 1
ATOM 1920 N N . ALA A 1 240 ? 8.243 11.265 -16.932 1.00 90.81 240 ALA A N 1
ATOM 1921 C CA . ALA A 1 240 ? 7.501 10.059 -17.311 1.00 90.81 240 ALA A CA 1
ATOM 1922 C C . ALA A 1 240 ? 6.917 9.222 -16.150 1.00 90.81 240 ALA A C 1
ATOM 1924 O O . ALA A 1 240 ? 6.364 8.158 -16.418 1.00 90.81 240 ALA A O 1
ATOM 1925 N N . CYS A 1 241 ? 6.990 9.688 -14.891 1.00 92.81 241 CYS A N 1
ATOM 1926 C CA . CYS A 1 241 ? 6.393 8.998 -13.737 1.00 92.81 241 CYS A CA 1
ATOM 1927 C C . CYS A 1 241 ? 5.609 9.893 -12.758 1.00 92.81 241 CYS A C 1
ATOM 1929 O O . CYS A 1 241 ? 5.418 9.527 -11.597 1.00 92.81 241 CYS A O 1
ATOM 1931 N N . LYS A 1 242 ? 5.174 11.077 -13.208 1.00 89.12 242 LYS A N 1
ATOM 1932 C CA . LYS A 1 242 ? 4.393 12.025 -12.387 1.00 89.12 242 LYS A CA 1
ATOM 1933 C C . LYS A 1 242 ? 2.942 11.583 -12.172 1.00 89.12 242 LYS A C 1
ATOM 1935 O O . LYS A 1 242 ? 2.312 12.026 -11.224 1.00 89.12 242 LYS A O 1
ATOM 1940 N N . TYR A 1 243 ? 2.412 10.750 -13.063 1.00 88.06 243 TYR A N 1
ATOM 1941 C CA . TYR A 1 243 ? 1.063 10.195 -12.995 1.00 88.06 243 TYR A CA 1
ATOM 1942 C C . TYR A 1 243 ? 1.048 8.832 -13.690 1.00 88.06 243 TYR A C 1
ATOM 1944 O O . TYR A 1 243 ? 1.663 8.682 -14.745 1.00 88.06 243 TYR A O 1
ATOM 1952 N N . ALA A 1 244 ? 0.340 7.854 -13.126 1.00 90.31 244 ALA A N 1
ATOM 1953 C CA . ALA A 1 244 ? 0.199 6.525 -13.711 1.00 90.31 244 ALA A CA 1
ATOM 1954 C C . ALA A 1 244 ? -1.061 6.484 -14.596 1.00 90.31 244 ALA A C 1
ATOM 1956 O O . ALA A 1 244 ? -2.166 6.492 -14.055 1.00 90.31 244 ALA A O 1
ATOM 1957 N N . PRO A 1 245 ? -0.944 6.473 -15.938 1.00 87.38 245 PRO A N 1
ATOM 1958 C CA . PRO A 1 245 ? -2.100 6.648 -16.823 1.00 87.38 245 PRO A CA 1
ATOM 1959 C C . PRO A 1 245 ? -3.108 5.497 -16.753 1.00 87.38 245 PRO A C 1
ATOM 1961 O O . PRO A 1 245 ? -4.294 5.730 -16.959 1.00 87.38 245 PRO A O 1
ATOM 1964 N N . GLN A 1 246 ? -2.657 4.283 -16.423 1.00 88.31 246 GLN A N 1
ATOM 1965 C CA . GLN A 1 246 ? -3.538 3.129 -16.209 1.00 88.31 246 GLN A CA 1
ATOM 1966 C C . GLN A 1 246 ? -4.100 3.060 -14.783 1.00 88.31 246 GLN A C 1
ATOM 1968 O O . GLN A 1 246 ? -4.955 2.231 -14.500 1.00 88.31 246 GLN A O 1
ATOM 1973 N N . GLY A 1 247 ? -3.637 3.928 -13.880 1.00 88.25 247 GLY A N 1
ATOM 1974 C CA . GLY A 1 247 ? -3.903 3.849 -12.450 1.00 88.25 247 GLY A CA 1
ATOM 1975 C C . GLY A 1 247 ? -2.726 3.284 -11.656 1.00 88.25 247 GLY A C 1
ATOM 1976 O O . GLY A 1 247 ? -1.715 2.840 -12.198 1.00 88.25 247 GLY A O 1
ATOM 1977 N N . SER A 1 248 ? -2.860 3.349 -10.336 1.00 92.38 248 SER A N 1
ATOM 1978 C CA . SER A 1 248 ? -1.845 2.952 -9.362 1.00 92.38 248 SER A CA 1
ATOM 1979 C C . SER A 1 248 ? -2.214 1.623 -8.695 1.00 92.38 248 SER A C 1
ATOM 1981 O O . SER A 1 248 ? -3.379 1.226 -8.698 1.00 92.38 248 SER A O 1
ATOM 1983 N N . GLN A 1 249 ? -1.240 0.941 -8.091 1.00 95.00 249 GLN A N 1
ATOM 1984 C CA . GLN A 1 249 ? -1.438 -0.365 -7.459 1.00 95.00 249 GLN A CA 1
ATOM 1985 C C . GLN A 1 249 ? -0.726 -0.447 -6.107 1.00 95.00 249 GLN A C 1
ATOM 1987 O O . GLN A 1 249 ? 0.397 0.038 -5.956 1.00 95.00 249 GLN A O 1
ATOM 1992 N N . VAL A 1 250 ? -1.359 -1.132 -5.153 1.00 98.38 250 VAL A N 1
ATOM 1993 C CA . VAL A 1 250 ? -0.707 -1.670 -3.956 1.00 98.38 250 VAL A CA 1
ATOM 1994 C C . VAL A 1 250 ? -0.887 -3.189 -3.903 1.00 98.38 250 VAL A C 1
ATOM 1996 O O . VAL A 1 250 ? -1.969 -3.714 -4.175 1.00 98.38 250 VAL A O 1
ATOM 1999 N N . TYR A 1 251 ? 0.186 -3.898 -3.565 1.00 98.62 251 TYR A N 1
ATOM 2000 C CA . TYR A 1 251 ? 0.218 -5.354 -3.423 1.00 98.62 251 TYR A CA 1
ATOM 2001 C C . TYR A 1 251 ? 0.186 -5.719 -1.946 1.00 98.62 251 TYR A C 1
ATOM 2003 O O . TYR A 1 251 ? 0.861 -5.078 -1.143 1.00 98.62 251 TYR A O 1
ATOM 2011 N N . GLY A 1 252 ? -0.586 -6.737 -1.579 1.00 98.38 252 GLY A N 1
ATOM 2012 C CA . GLY A 1 252 ? -0.726 -7.176 -0.196 1.00 98.38 252 GLY A CA 1
ATOM 2013 C C . GLY A 1 252 ? -0.328 -8.632 0.011 1.00 98.38 252 GLY A C 1
ATOM 2014 O O . GLY A 1 252 ? -0.659 -9.489 -0.800 1.00 98.38 252 GLY A O 1
ATOM 2015 N N . ARG A 1 253 ? 0.318 -8.959 1.131 1.00 98.44 253 ARG A N 1
ATOM 2016 C CA . ARG A 1 253 ? 0.494 -10.350 1.580 1.00 98.44 253 ARG A CA 1
ATOM 2017 C C . ARG A 1 253 ? 0.367 -10.424 3.091 1.00 98.44 253 ARG A C 1
ATOM 2019 O O . ARG A 1 253 ? 0.984 -9.634 3.805 1.00 98.44 253 ARG A O 1
ATOM 2026 N N . ALA A 1 254 ? -0.449 -11.352 3.577 1.00 98.19 254 ALA A N 1
ATOM 2027 C CA . ALA A 1 254 ? -0.765 -11.445 4.993 1.00 98.19 254 ALA A CA 1
ATOM 2028 C C . ALA A 1 254 ? -0.675 -12.874 5.521 1.00 98.19 254 ALA A C 1
ATOM 2030 O O . ALA A 1 254 ? -0.949 -13.829 4.796 1.00 98.19 254 ALA A O 1
ATOM 2031 N N . GLY A 1 255 ? -0.315 -12.998 6.794 1.00 97.56 255 GLY A N 1
ATOM 2032 C CA . GLY A 1 255 ? -0.150 -14.282 7.457 1.00 97.56 255 GLY A CA 1
ATOM 2033 C C . GLY A 1 255 ? 0.274 -14.142 8.913 1.00 97.56 255 GLY A C 1
ATOM 2034 O O . GLY A 1 255 ? 0.664 -13.068 9.375 1.00 97.56 255 GLY A O 1
ATOM 2035 N N . TRP A 1 256 ? 0.202 -15.254 9.641 1.00 96.69 256 TRP A N 1
ATOM 2036 C CA . TRP A 1 256 ? 0.718 -15.345 11.003 1.00 96.69 256 TRP A CA 1
ATOM 2037 C C . TRP A 1 256 ? 2.244 -15.371 11.008 1.00 96.69 256 TRP A C 1
ATOM 2039 O O . TRP A 1 256 ? 2.864 -16.128 10.262 1.00 96.69 256 TRP A O 1
ATOM 2049 N N . TYR A 1 257 ? 2.844 -14.596 11.907 1.00 95.12 257 TYR A N 1
ATOM 2050 C CA . TYR A 1 257 ? 4.276 -14.601 12.156 1.00 95.12 257 TYR A CA 1
ATOM 2051 C C . TYR A 1 257 ? 4.569 -14.314 13.628 1.00 95.12 257 TYR A C 1
ATOM 2053 O O . TYR A 1 257 ? 4.264 -13.229 14.121 1.00 95.12 257 TYR A O 1
ATOM 2061 N N . LYS A 1 258 ? 5.178 -15.285 14.326 1.00 87.75 258 LYS A N 1
ATOM 2062 C CA . LYS A 1 258 ? 5.547 -15.191 15.755 1.00 87.75 258 LYS A CA 1
ATOM 2063 C C . LYS A 1 258 ? 4.407 -14.610 16.618 1.00 87.75 258 LYS A C 1
ATOM 2065 O O . LYS A 1 258 ? 4.595 -13.614 17.311 1.00 87.75 258 LYS A O 1
ATOM 2070 N N . ASP A 1 259 ? 3.227 -15.227 16.511 1.00 91.06 259 ASP A N 1
ATOM 2071 C CA . ASP A 1 259 ? 1.988 -14.914 17.251 1.00 91.06 259 ASP A CA 1
ATOM 2072 C C . ASP A 1 259 ? 1.318 -13.566 16.941 1.00 91.06 259 ASP A C 1
ATOM 2074 O O . ASP A 1 259 ? 0.369 -13.174 17.617 1.00 91.06 259 ASP A O 1
ATOM 2078 N N . LEU A 1 260 ? 1.774 -12.860 15.908 1.00 93.56 260 LEU A N 1
ATOM 2079 C CA . LEU A 1 260 ? 1.114 -11.666 15.389 1.00 93.56 260 LEU A CA 1
ATOM 2080 C C . LEU A 1 260 ? 0.626 -11.922 13.968 1.00 93.56 260 LEU A C 1
ATOM 2082 O O . LEU A 1 260 ? 1.259 -12.651 13.202 1.00 93.56 260 LEU A O 1
ATOM 2086 N N . TRP A 1 261 ? -0.470 -11.280 13.587 1.00 97.25 261 TRP A N 1
ATOM 2087 C CA . TRP A 1 261 ? -0.901 -11.265 12.199 1.00 97.25 261 TRP A CA 1
ATOM 2088 C C . TRP A 1 261 ? -0.242 -10.098 11.466 1.00 97.25 261 TRP A C 1
ATOM 2090 O O . TRP A 1 261 ? -0.459 -8.928 11.795 1.00 97.25 261 TRP A O 1
ATOM 2100 N N . ALA A 1 262 ? 0.583 -10.418 10.475 1.00 98.19 262 ALA A N 1
ATOM 2101 C CA . ALA A 1 262 ? 1.273 -9.449 9.643 1.00 98.19 262 ALA A CA 1
ATOM 2102 C C . ALA A 1 262 ? 0.467 -9.183 8.374 1.00 98.19 262 ALA A C 1
ATOM 2104 O O . ALA A 1 262 ? 0.092 -10.121 7.674 1.00 98.19 262 ALA A O 1
ATOM 2105 N N . ILE A 1 263 ? 0.251 -7.911 8.040 1.00 98.50 263 ILE A N 1
ATOM 2106 C CA . ILE A 1 263 ? -0.273 -7.489 6.739 1.00 98.50 263 ILE A CA 1
ATOM 2107 C C . ILE A 1 263 ? 0.778 -6.600 6.088 1.00 98.50 263 ILE A C 1
ATOM 2109 O O . ILE A 1 263 ? 0.972 -5.453 6.494 1.00 98.50 263 ILE A O 1
ATOM 2113 N N . MET A 1 264 ? 1.486 -7.146 5.104 1.00 98.62 264 MET A N 1
ATOM 2114 C CA . MET A 1 264 ? 2.453 -6.401 4.314 1.00 98.62 264 MET A CA 1
ATOM 2115 C C . MET A 1 264 ? 1.748 -5.741 3.134 1.00 98.62 264 MET A C 1
ATOM 2117 O O . MET A 1 264 ? 1.065 -6.430 2.382 1.00 98.62 264 MET A O 1
ATOM 2121 N N . TYR A 1 265 ? 1.958 -4.440 2.957 1.00 98.69 265 TYR A N 1
ATOM 2122 C CA . TYR A 1 265 ? 1.583 -3.689 1.762 1.00 98.69 265 TYR A CA 1
ATOM 2123 C C . TYR A 1 265 ? 2.847 -3.226 1.055 1.00 98.69 265 TYR A C 1
ATOM 2125 O O . TYR A 1 265 ? 3.745 -2.694 1.709 1.00 98.69 265 TYR A O 1
ATOM 2133 N N . ALA A 1 266 ? 2.920 -3.414 -0.256 1.00 98.06 266 ALA A N 1
ATOM 2134 C CA . ALA A 1 266 ? 4.064 -3.052 -1.073 1.00 98.06 266 ALA A CA 1
ATOM 2135 C C . ALA A 1 266 ? 3.643 -2.232 -2.294 1.00 98.06 266 ALA A C 1
ATOM 2137 O O . ALA A 1 266 ? 2.651 -2.536 -2.958 1.00 98.06 266 ALA A O 1
ATOM 2138 N N . TRP A 1 267 ? 4.437 -1.213 -2.605 1.00 98.00 267 TRP A N 1
ATOM 2139 C CA . TRP A 1 267 ? 4.274 -0.354 -3.771 1.00 98.00 267 TRP A CA 1
ATOM 2140 C C . TRP A 1 267 ? 5.498 -0.452 -4.666 1.00 98.00 267 TRP A C 1
ATOM 2142 O O . TRP A 1 267 ? 6.634 -0.457 -4.181 1.00 98.00 267 TRP A O 1
ATOM 2152 N N . TYR A 1 268 ? 5.236 -0.478 -5.967 1.00 97.38 268 TYR A N 1
ATOM 2153 C CA . TYR A 1 268 ? 6.248 -0.411 -7.005 1.00 97.38 268 TYR A CA 1
ATOM 2154 C C . TYR A 1 268 ? 6.356 1.006 -7.561 1.00 97.38 268 TYR A C 1
ATOM 2156 O O . TYR A 1 268 ? 5.345 1.656 -7.837 1.00 97.38 268 TYR A O 1
ATOM 2164 N N . PHE A 1 269 ? 7.587 1.450 -7.790 1.00 95.69 269 PHE A N 1
ATOM 2165 C CA . PHE A 1 269 ? 7.907 2.705 -8.452 1.00 95.69 269 PHE A CA 1
ATOM 2166 C C . PHE A 1 269 ? 8.809 2.428 -9.664 1.00 95.69 269 PHE A C 1
ATOM 2168 O O . PHE A 1 269 ? 9.790 1.691 -9.540 1.00 95.69 269 PHE A O 1
ATOM 2175 N N . PRO A 1 270 ? 8.557 3.042 -10.837 1.00 95.44 270 PRO A N 1
ATOM 2176 C CA . PRO A 1 270 ? 9.337 2.764 -12.046 1.00 95.44 270 PRO A CA 1
ATOM 2177 C C . PRO A 1 270 ? 10.832 3.086 -11.940 1.00 95.44 270 PRO A C 1
ATOM 2179 O O . PRO A 1 270 ? 11.642 2.489 -12.651 1.00 95.44 270 PRO A O 1
ATOM 2182 N N . LYS A 1 271 ? 11.205 4.030 -11.071 1.00 92.19 271 LYS A N 1
ATOM 2183 C CA . LYS A 1 271 ? 12.594 4.415 -10.797 1.00 92.19 271 LYS A CA 1
ATOM 2184 C C . LYS A 1 271 ? 12.795 4.763 -9.330 1.00 92.19 271 LYS A C 1
ATOM 2186 O O . LYS A 1 271 ? 11.911 5.325 -8.682 1.00 92.19 271 LYS A O 1
ATOM 2191 N N . GLY A 1 272 ? 13.995 4.461 -8.851 1.00 89.31 272 GLY A N 1
ATOM 2192 C CA . GLY A 1 272 ? 14.464 4.812 -7.519 1.00 89.31 272 GLY A CA 1
ATOM 2193 C C . GLY A 1 272 ? 15.363 6.042 -7.533 1.00 89.31 272 GLY A C 1
ATOM 2194 O O . GLY A 1 272 ? 15.919 6.436 -8.565 1.00 89.31 272 GLY A O 1
ATOM 2195 N N . PHE A 1 273 ? 15.530 6.633 -6.354 1.00 89.06 273 PHE A N 1
ATOM 2196 C CA . PHE A 1 273 ? 16.320 7.845 -6.163 1.00 89.06 273 PHE A CA 1
ATOM 2197 C C . PHE A 1 273 ? 17.437 7.633 -5.129 1.00 89.06 273 PHE A C 1
ATOM 2199 O O . PHE A 1 273 ? 17.446 6.674 -4.352 1.00 89.06 273 PHE A O 1
ATOM 2206 N N . TRP A 1 274 ? 18.434 8.509 -5.155 1.00 87.25 274 TRP A N 1
ATOM 2207 C CA . TRP A 1 274 ? 19.510 8.619 -4.176 1.00 87.25 274 TRP A CA 1
ATOM 2208 C C . TRP A 1 274 ? 20.007 10.066 -4.153 1.00 87.25 274 TRP A C 1
ATOM 2210 O O . TRP A 1 274 ? 20.272 10.628 -5.212 1.00 87.25 274 TRP A O 1
ATOM 2220 N N . LEU A 1 275 ? 20.138 10.672 -2.966 1.00 84.44 275 LEU A N 1
ATOM 2221 C CA . LEU A 1 275 ? 20.561 12.077 -2.814 1.00 84.44 275 LEU A CA 1
ATOM 2222 C C . LEU A 1 275 ? 19.768 13.035 -3.727 1.00 84.44 275 LEU A C 1
ATOM 2224 O O . LEU A 1 275 ? 20.347 13.784 -4.513 1.00 84.44 275 LEU A O 1
ATOM 2228 N N . LEU A 1 276 ? 18.432 12.967 -3.659 1.00 80.12 276 LEU A N 1
ATOM 2229 C CA . LEU A 1 276 ? 17.497 13.768 -4.473 1.00 80.12 276 LEU A CA 1
ATOM 2230 C C . LEU A 1 276 ? 17.598 13.561 -5.996 1.00 80.12 276 LEU A C 1
ATOM 2232 O O . LEU A 1 276 ? 16.899 14.226 -6.756 1.00 80.12 276 LEU A O 1
ATOM 2236 N N . SER A 1 277 ? 18.443 12.638 -6.456 1.00 86.19 277 SER A N 1
ATOM 2237 C CA . SER A 1 277 ? 18.679 12.377 -7.873 1.00 86.19 277 SER A CA 1
ATOM 2238 C C . SER A 1 277 ? 18.139 11.001 -8.254 1.00 86.19 277 SER A C 1
ATOM 2240 O O . SER A 1 277 ? 18.302 10.052 -7.483 1.00 86.19 277 SER A O 1
ATOM 2242 N N . PRO A 1 278 ? 17.503 10.844 -9.426 1.00 88.62 278 PRO A N 1
ATOM 2243 C CA . PRO A 1 278 ? 17.143 9.520 -9.914 1.00 88.62 278 PRO A CA 1
ATOM 2244 C C . PRO A 1 278 ? 18.432 8.712 -10.110 1.00 88.62 278 PRO A C 1
ATOM 2246 O O . PRO A 1 278 ? 19.430 9.243 -10.595 1.00 88.62 278 PRO A O 1
ATOM 2249 N N . SER A 1 279 ? 18.437 7.455 -9.671 1.00 89.69 279 SER A N 1
ATOM 2250 C CA . SER A 1 279 ? 19.680 6.676 -9.563 1.00 89.69 279 SER A CA 1
ATOM 2251 C C . SER A 1 279 ? 19.589 5.274 -10.140 1.00 89.69 279 SER A C 1
ATOM 2253 O O . SER A 1 279 ? 20.606 4.717 -10.544 1.00 89.69 279 SER A O 1
ATOM 2255 N N . ARG A 1 280 ? 18.386 4.699 -10.203 1.00 90.75 280 ARG A N 1
ATOM 2256 C CA . ARG A 1 280 ? 18.188 3.307 -10.613 1.00 90.75 280 ARG A CA 1
ATOM 2257 C C . ARG A 1 280 ? 16.829 3.081 -11.253 1.00 90.75 280 ARG A C 1
ATOM 2259 O O . ARG A 1 280 ? 15.895 3.851 -11.016 1.00 90.75 280 ARG A O 1
ATOM 2266 N N . ARG A 1 281 ? 16.741 2.014 -12.042 1.00 93.88 281 ARG A N 1
ATOM 2267 C CA . ARG A 1 281 ? 15.477 1.464 -12.521 1.00 93.88 281 ARG A CA 1
ATOM 2268 C C . ARG A 1 281 ? 14.866 0.604 -11.424 1.00 93.88 281 ARG A C 1
ATOM 2270 O O . ARG A 1 281 ? 15.601 -0.058 -10.698 1.00 93.88 281 ARG A O 1
ATOM 2277 N N . HIS A 1 282 ? 13.540 0.648 -11.333 1.00 93.31 282 HIS A N 1
ATOM 2278 C CA . HIS A 1 282 ? 12.738 -0.066 -10.347 1.00 93.31 282 HIS A CA 1
ATOM 2279 C C . HIS A 1 282 ? 13.013 0.377 -8.897 1.00 93.31 282 HIS A C 1
ATOM 2281 O O . HIS A 1 282 ? 14.140 0.618 -8.457 1.00 93.31 282 HIS A O 1
ATOM 2287 N N . ASP A 1 283 ? 11.950 0.490 -8.116 1.00 93.31 283 ASP A N 1
ATOM 2288 C CA . ASP A 1 283 ? 12.036 0.616 -6.669 1.00 93.31 283 ASP A CA 1
ATOM 2289 C C . ASP A 1 283 ? 10.813 -0.049 -6.051 1.00 93.31 283 ASP A C 1
ATOM 2291 O O . ASP A 1 283 ? 9.706 0.037 -6.584 1.00 93.31 283 ASP A O 1
ATOM 2295 N N . TRP A 1 284 ? 11.022 -0.682 -4.907 1.00 95.06 284 TRP A N 1
ATOM 2296 C CA . TRP A 1 284 ? 9.959 -1.267 -4.106 1.00 95.06 284 TRP A CA 1
ATOM 2297 C C . TRP A 1 284 ? 10.037 -0.705 -2.696 1.00 95.06 284 TRP A C 1
ATOM 2299 O O . TRP A 1 284 ? 11.121 -0.554 -2.121 1.00 95.06 284 TRP A O 1
ATOM 2309 N N . LYS A 1 285 ? 8.879 -0.381 -2.124 1.00 95.38 285 LYS A N 1
ATOM 2310 C CA . LYS A 1 285 ? 8.757 -0.022 -0.709 1.00 95.38 285 LYS A CA 1
ATOM 2311 C C . LYS A 1 285 ? 7.599 -0.763 -0.091 1.00 95.38 285 LYS A C 1
ATOM 2313 O O . LYS A 1 285 ? 6.614 -1.043 -0.767 1.00 95.38 285 LYS A O 1
ATOM 2318 N N . SER A 1 286 ? 7.715 -1.062 1.194 1.00 97.06 286 SER A N 1
ATOM 2319 C CA . SER A 1 286 ? 6.670 -1.776 1.910 1.00 97.06 286 SER A CA 1
ATOM 2320 C C . SER A 1 286 ? 6.497 -1.304 3.342 1.00 97.06 286 SER A C 1
ATOM 2322 O O . SER A 1 286 ? 7.421 -0.814 3.998 1.00 97.06 286 SER A O 1
ATOM 2324 N N . VAL A 1 287 ? 5.279 -1.490 3.833 1.00 98.06 287 VAL A N 1
ATOM 2325 C CA . VAL A 1 287 ? 4.949 -1.405 5.250 1.00 98.06 287 VAL A CA 1
ATOM 2326 C C . VAL A 1 287 ? 4.374 -2.730 5.710 1.00 98.06 287 VAL A C 1
ATOM 2328 O O . VAL A 1 287 ? 3.721 -3.428 4.940 1.00 98.06 287 VAL A O 1
ATOM 2331 N N . VAL A 1 288 ? 4.585 -3.064 6.977 1.00 98.38 288 VAL A N 1
ATOM 2332 C CA . VAL A 1 288 ? 3.925 -4.184 7.641 1.00 98.38 288 VAL A CA 1
ATOM 2333 C C . VAL A 1 288 ? 3.104 -3.630 8.793 1.00 98.38 288 VAL A C 1
ATOM 2335 O O . VAL A 1 288 ? 3.652 -3.021 9.715 1.00 98.38 288 VAL A O 1
ATOM 2338 N N . VAL A 1 289 ? 1.791 -3.827 8.729 1.00 97.88 289 VAL A N 1
ATOM 2339 C CA . VAL A 1 289 ? 0.867 -3.545 9.828 1.00 97.88 289 VAL A CA 1
ATOM 2340 C C . VAL A 1 289 ? 0.706 -4.831 10.630 1.00 97.88 289 VAL A C 1
ATOM 2342 O O . VAL A 1 289 ? 0.258 -5.846 10.100 1.00 97.88 289 VAL A O 1
ATOM 2345 N N . TRP A 1 290 ? 1.099 -4.788 11.900 1.00 97.38 290 TRP A N 1
ATOM 2346 C CA . TRP A 1 290 ? 1.013 -5.915 12.823 1.00 97.38 290 TRP A CA 1
ATOM 2347 C C . TRP A 1 290 ? -0.242 -5.767 13.668 1.00 97.38 290 TRP A C 1
ATOM 2349 O O . TRP A 1 290 ? -0.370 -4.784 14.405 1.00 97.38 290 TRP A O 1
ATOM 2359 N N . ILE A 1 291 ? -1.149 -6.734 13.581 1.00 94.88 291 ILE A N 1
ATOM 2360 C CA . ILE A 1 291 ? -2.359 -6.795 14.405 1.00 94.88 291 ILE A CA 1
ATOM 2361 C C . ILE A 1 291 ? -2.342 -8.039 15.293 1.00 94.88 291 ILE A C 1
ATOM 2363 O O . ILE A 1 291 ? -1.550 -8.957 15.077 1.00 94.88 291 ILE A O 1
ATOM 2367 N N . ASP A 1 292 ? -3.189 -8.040 16.318 1.00 90.31 292 ASP A N 1
ATOM 2368 C CA . ASP A 1 292 ? -3.349 -9.172 17.227 1.00 90.31 292 ASP A CA 1
ATOM 2369 C C . ASP A 1 292 ? -3.992 -10.377 16.528 1.00 90.31 292 ASP A C 1
ATOM 2371 O O . ASP A 1 292 ? -3.332 -11.393 16.347 1.00 90.31 292 ASP A O 1
ATOM 2375 N N . ASP A 1 293 ? -5.247 -10.259 16.097 1.00 91.12 293 ASP A N 1
ATOM 2376 C CA . ASP A 1 293 ? -5.988 -11.350 15.468 1.00 91.12 293 ASP A CA 1
ATOM 2377 C C . ASP A 1 293 ? -6.994 -10.802 14.435 1.00 91.12 293 ASP A C 1
ATOM 2379 O O . ASP A 1 293 ? -7.898 -10.034 14.785 1.00 91.12 293 ASP A O 1
ATOM 2383 N N . PRO A 1 294 ? -6.877 -11.185 13.149 1.00 94.81 294 PRO A N 1
ATOM 2384 C CA . PRO A 1 294 ? -7.738 -10.684 12.082 1.00 94.81 294 PRO A CA 1
ATOM 2385 C C . PRO A 1 294 ? -9.187 -11.190 12.177 1.00 94.81 294 PRO A C 1
ATOM 2387 O O . PRO A 1 294 ? -10.052 -10.662 11.480 1.00 94.81 294 PRO A O 1
ATOM 2390 N N . THR A 1 295 ? -9.464 -12.211 12.995 1.00 91.88 295 THR A N 1
ATOM 2391 C CA . THR A 1 295 ? -10.807 -12.785 13.181 1.00 91.88 295 THR A CA 1
ATOM 2392 C C . THR A 1 295 ? -11.671 -11.981 14.153 1.00 91.88 295 THR A C 1
ATOM 2394 O O . THR A 1 295 ? -12.890 -12.165 14.189 1.00 91.88 295 THR A O 1
ATOM 2397 N N . LEU A 1 296 ? -11.067 -11.068 14.920 1.00 83.81 296 LEU A N 1
ATOM 2398 C CA . LEU A 1 296 ? -11.782 -10.208 15.856 1.00 83.81 296 LEU A CA 1
ATOM 2399 C C . LEU A 1 296 ? -12.633 -9.166 15.121 1.00 83.81 296 LEU A C 1
ATOM 2401 O O . LEU A 1 296 ? -12.270 -8.655 14.062 1.00 83.81 296 LEU A O 1
ATOM 2405 N N . GLU A 1 297 ? -13.747 -8.767 15.736 1.00 79.81 297 GLU A N 1
ATOM 2406 C CA . GLU A 1 297 ? -14.589 -7.680 15.219 1.00 79.81 297 GLU A CA 1
ATOM 2407 C C . GLU A 1 297 ? -13.813 -6.353 15.155 1.00 79.81 297 GLU A C 1
ATOM 2409 O O . GLU A 1 297 ? -13.925 -5.583 14.195 1.00 79.81 297 GLU A O 1
ATOM 2414 N N . THR A 1 298 ? -12.948 -6.108 16.140 1.00 77.50 298 THR A N 1
ATOM 2415 C CA . THR A 1 298 ? -12.082 -4.926 16.221 1.00 77.50 298 THR A CA 1
ATOM 2416 C C . THR A 1 298 ? -10.632 -5.336 16.500 1.00 77.50 298 THR A C 1
ATOM 2418 O O . THR A 1 298 ? -10.190 -5.220 17.645 1.00 77.50 298 THR A O 1
ATOM 2421 N N . PRO A 1 299 ? -9.882 -5.807 15.483 1.00 82.62 299 PRO A N 1
ATOM 2422 C CA . PRO A 1 299 ? -8.474 -6.146 15.654 1.00 82.62 299 PRO A CA 1
ATOM 2423 C C . PRO A 1 299 ? -7.673 -4.908 16.055 1.00 82.62 299 PRO A C 1
ATOM 2425 O O . PRO A 1 299 ? -7.941 -3.795 15.584 1.00 82.62 299 PRO A O 1
ATOM 2428 N N . LYS A 1 300 ? -6.684 -5.090 16.923 1.00 81.25 300 LYS A N 1
ATOM 2429 C CA . LYS A 1 300 ? -5.843 -4.017 17.446 1.00 81.25 300 LYS A CA 1
ATOM 2430 C C . LYS A 1 300 ? -4.516 -3.977 16.703 1.00 81.25 300 LYS A C 1
ATOM 2432 O O . LYS A 1 300 ? -3.813 -4.976 16.623 1.00 81.25 300 LYS A O 1
ATOM 2437 N N . ILE A 1 301 ? -4.113 -2.786 16.262 1.00 85.69 301 ILE A N 1
ATOM 2438 C CA . ILE A 1 301 ? -2.757 -2.555 15.750 1.00 85.69 301 ILE A CA 1
ATOM 2439 C C . ILE A 1 301 ? -1.768 -2.630 16.921 1.00 85.69 301 ILE A C 1
ATOM 2441 O O . ILE A 1 301 ? -1.813 -1.817 17.848 1.00 85.69 301 ILE A O 1
ATOM 2445 N N . VAL A 1 302 ? -0.882 -3.622 16.875 1.00 88.06 302 VAL A N 1
ATOM 2446 C CA . VAL A 1 302 ? 0.180 -3.872 17.860 1.00 88.06 302 VAL A CA 1
ATOM 2447 C C . VAL A 1 302 ? 1.457 -3.120 17.485 1.00 88.06 302 VAL A C 1
ATOM 2449 O O . VAL A 1 302 ? 2.193 -2.657 18.358 1.00 88.06 302 VAL A O 1
ATOM 2452 N N . GLY A 1 303 ? 1.713 -2.954 16.188 1.00 88.25 303 GLY A N 1
ATOM 2453 C CA . GLY A 1 303 ? 2.871 -2.222 15.698 1.00 88.25 303 GLY A CA 1
ATOM 2454 C C . GLY A 1 303 ? 2.844 -2.010 14.194 1.00 88.25 303 GLY A C 1
ATOM 2455 O O . GLY A 1 303 ? 2.018 -2.569 13.476 1.00 88.25 303 GLY A O 1
ATOM 2456 N N . VAL A 1 304 ? 3.760 -1.175 13.722 1.00 95.56 304 VAL A N 1
ATOM 2457 C CA . VAL A 1 304 ? 3.920 -0.839 12.308 1.00 95.56 304 VAL A CA 1
ATOM 2458 C C . VAL A 1 304 ? 5.401 -0.790 11.981 1.00 95.56 304 VAL A C 1
ATOM 2460 O O . VAL A 1 304 ? 6.193 -0.223 12.741 1.00 95.56 304 VAL A O 1
ATOM 2463 N N . SER A 1 305 ? 5.755 -1.349 10.830 1.00 97.19 305 SER A N 1
ATOM 2464 C CA . SER A 1 305 ? 7.125 -1.386 10.33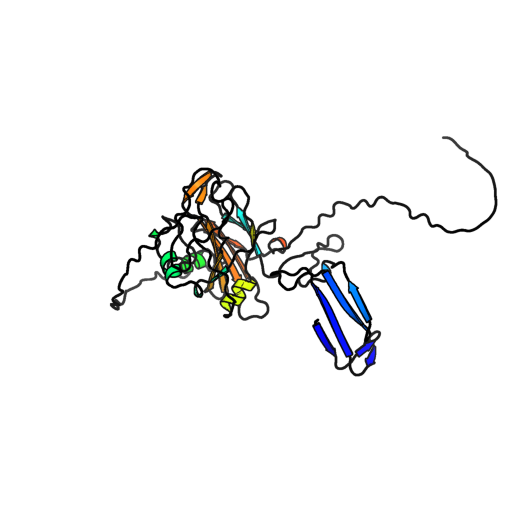2 1.00 97.19 305 SER A CA 1
ATOM 2465 C C . SER A 1 305 ? 7.175 -0.818 8.921 1.00 97.19 305 SER A C 1
ATOM 2467 O O . SER A 1 305 ? 6.413 -1.249 8.069 1.00 97.19 305 SER A O 1
ATOM 2469 N N . MET A 1 306 ? 8.058 0.142 8.663 1.00 96.31 306 MET A N 1
ATOM 2470 C CA . MET A 1 306 ? 8.161 0.876 7.397 1.00 96.31 306 MET A CA 1
ATOM 2471 C C . MET A 1 306 ? 9.545 0.688 6.783 1.00 96.31 306 MET A C 1
ATOM 2473 O O . MET A 1 306 ? 10.554 0.874 7.469 1.00 96.31 306 MET A O 1
ATOM 2477 N N . SER A 1 307 ? 9.610 0.327 5.501 1.00 93.94 307 SER A N 1
ATOM 2478 C CA . SER A 1 307 ? 10.878 0.093 4.808 1.00 93.94 307 SER A CA 1
ATOM 2479 C C . SER A 1 307 ? 11.700 1.383 4.709 1.00 93.94 307 SER A C 1
ATOM 2481 O O . SER A 1 307 ? 11.227 2.386 4.165 1.00 93.94 307 SER A O 1
ATOM 2483 N N . LYS A 1 308 ? 12.945 1.349 5.196 1.00 90.06 308 LYS A N 1
ATOM 2484 C CA . LYS A 1 308 ? 13.949 2.417 5.036 1.00 90.06 308 LYS A CA 1
ATOM 2485 C C . LYS A 1 308 ? 14.976 2.111 3.942 1.00 90.06 308 LYS A C 1
ATOM 2487 O O . LYS A 1 308 ? 15.580 3.021 3.386 1.00 90.06 308 LYS A O 1
ATOM 2492 N N . SER A 1 309 ? 15.178 0.834 3.648 1.00 84.06 309 SER A N 1
ATOM 2493 C CA . SER A 1 309 ? 15.948 0.306 2.519 1.00 84.06 309 SER A CA 1
ATOM 2494 C C . SER A 1 309 ? 15.496 -1.130 2.262 1.00 84.06 309 SER A C 1
ATOM 2496 O O . SER A 1 309 ? 14.693 -1.645 3.038 1.00 84.06 309 SER A O 1
ATOM 2498 N N . ASP A 1 310 ? 16.049 -1.773 1.238 1.00 77.62 310 ASP A N 1
ATOM 2499 C CA . ASP A 1 310 ? 15.695 -3.143 0.837 1.00 77.62 310 ASP A CA 1
ATOM 2500 C C . ASP A 1 310 ? 15.796 -4.117 2.038 1.00 77.62 310 ASP A C 1
ATOM 2502 O O . ASP A 1 310 ? 14.850 -4.828 2.344 1.00 77.62 310 ASP A O 1
ATOM 2506 N N . SER A 1 311 ? 16.836 -3.979 2.872 1.00 81.25 311 SER A N 1
ATOM 2507 C CA . SER A 1 311 ? 17.076 -4.825 4.056 1.00 81.25 311 SER A CA 1
ATOM 2508 C C . SER A 1 311 ? 16.831 -4.172 5.430 1.00 81.25 311 SER A C 1
ATOM 2510 O O . SER A 1 311 ? 17.347 -4.642 6.448 1.00 81.25 311 SER A O 1
ATOM 2512 N N . ARG A 1 312 ? 16.116 -3.037 5.520 1.00 90.25 312 ARG A N 1
ATOM 2513 C CA . ARG A 1 312 ? 15.897 -2.362 6.822 1.00 90.25 312 ARG A CA 1
ATOM 2514 C C . ARG A 1 312 ? 14.507 -1.779 6.979 1.00 90.25 312 ARG A C 1
ATOM 2516 O O . ARG A 1 312 ? 14.025 -1.055 6.112 1.00 90.25 312 ARG A O 1
ATOM 2523 N N . TYR A 1 313 ? 13.956 -1.961 8.177 1.00 93.62 313 TYR A N 1
ATOM 2524 C CA . TYR A 1 313 ? 12.689 -1.377 8.602 1.00 93.62 313 TYR A CA 1
ATOM 2525 C C . TYR A 1 313 ? 12.866 -0.466 9.815 1.00 93.62 313 TYR A C 1
ATOM 2527 O O . TYR A 1 313 ? 13.538 -0.815 10.787 1.00 93.62 313 TYR A O 1
ATOM 2535 N N . HIS A 1 314 ? 12.202 0.685 9.780 1.00 93.19 314 HIS A N 1
ATOM 2536 C CA . HIS A 1 314 ? 11.884 1.439 10.985 1.00 93.19 314 HIS A CA 1
ATOM 2537 C C . HIS A 1 314 ? 10.624 0.848 11.618 1.00 93.19 314 HIS A C 1
ATOM 2539 O O . HIS A 1 314 ? 9.672 0.551 10.904 1.00 93.19 314 HIS A O 1
ATOM 2545 N N . LYS A 1 315 ? 10.610 0.670 12.940 1.00 92.94 315 LYS A N 1
ATOM 2546 C CA . LYS A 1 315 ? 9.540 -0.034 13.658 1.00 92.94 315 LYS A CA 1
ATOM 2547 C C . LYS A 1 315 ? 9.024 0.826 14.797 1.00 92.94 315 LYS A C 1
ATOM 2549 O O . LYS A 1 315 ? 9.819 1.397 15.542 1.00 92.94 315 LYS A O 1
ATOM 2554 N N . THR A 1 316 ? 7.712 0.848 14.991 1.00 87.56 316 THR A N 1
ATOM 2555 C CA . THR A 1 316 ? 7.097 1.458 16.170 1.00 87.56 316 THR A CA 1
ATOM 2556 C C . THR A 1 316 ? 5.932 0.624 16.686 1.00 87.56 316 THR A C 1
ATOM 2558 O O . THR A 1 316 ? 5.151 0.066 15.922 1.00 87.56 316 THR A O 1
ATOM 2561 N N . THR A 1 317 ? 5.799 0.565 18.008 1.00 84.88 317 THR A N 1
ATOM 2562 C CA . THR A 1 317 ? 4.631 0.005 18.709 1.00 84.88 317 THR A CA 1
ATOM 2563 C C . THR A 1 317 ? 3.742 1.098 19.304 1.00 84.88 317 THR A C 1
ATOM 2565 O O . THR A 1 317 ? 2.647 0.834 19.793 1.00 84.88 317 THR A O 1
ATOM 2568 N N . LYS A 1 318 ? 4.199 2.357 19.270 1.00 78.81 318 LYS A N 1
ATOM 2569 C CA . LYS A 1 318 ? 3.467 3.515 19.788 1.00 78.81 318 LYS A CA 1
ATOM 2570 C C . LYS A 1 318 ? 2.795 4.237 18.629 1.00 78.81 318 LYS A C 1
ATOM 2572 O O . LYS A 1 318 ? 3.384 5.131 18.024 1.00 78.81 318 LYS A O 1
ATOM 2577 N N . ILE A 1 319 ? 1.561 3.841 18.334 1.00 78.38 319 ILE A N 1
ATOM 2578 C CA . ILE A 1 319 ? 0.773 4.441 17.256 1.00 78.38 319 ILE A CA 1
ATOM 2579 C C . ILE A 1 319 ? 0.070 5.694 17.779 1.00 78.38 319 ILE A C 1
ATOM 2581 O O . ILE A 1 319 ? -0.753 5.629 18.695 1.00 78.38 319 ILE A O 1
ATOM 2585 N N . GLN A 1 320 ? 0.426 6.849 17.218 1.00 72.56 320 GLN A N 1
ATOM 2586 C CA . GLN A 1 320 ? -0.191 8.126 17.557 1.00 72.56 320 GLN A CA 1
ATOM 2587 C C . GLN A 1 320 ? -1.432 8.371 16.690 1.00 72.56 320 GLN A C 1
ATOM 2589 O O . GLN A 1 320 ? -1.459 7.957 15.533 1.00 72.56 320 GLN A O 1
ATOM 2594 N N . PRO A 1 321 ? -2.436 9.110 17.190 1.00 69.12 321 PRO A N 1
ATOM 2595 C CA . PRO A 1 321 ? -3.605 9.486 16.394 1.00 69.12 321 PRO A CA 1
ATOM 2596 C C . PRO A 1 321 ? -3.274 10.228 15.102 1.00 69.12 321 PRO A C 1
ATOM 2598 O O . PRO A 1 321 ? -3.989 10.086 14.120 1.00 69.12 321 PRO A O 1
ATOM 2601 N N . SER A 1 322 ? -2.177 10.992 15.091 1.00 70.56 322 SER A N 1
ATOM 2602 C CA . SER A 1 322 ? -1.723 11.741 13.917 1.00 70.56 322 SER A CA 1
ATOM 2603 C C . SER A 1 322 ? -1.269 10.882 12.745 1.00 70.56 322 SER A C 1
ATOM 2605 O O . SER A 1 322 ? -1.015 11.419 11.674 1.00 70.56 322 SER A O 1
ATOM 2607 N N . TYR A 1 323 ? -1.133 9.574 12.949 1.00 82.62 323 TYR A N 1
ATOM 2608 C CA . TYR A 1 323 ? -0.723 8.624 11.920 1.00 82.62 323 TYR A CA 1
ATOM 2609 C C . TYR A 1 323 ? -1.902 7.997 11.181 1.00 82.62 323 TYR A C 1
ATOM 2611 O O . TYR A 1 323 ? -1.691 7.232 10.244 1.00 82.62 323 TYR A O 1
ATOM 2619 N N . PHE A 1 324 ? -3.133 8.286 11.601 1.00 82.38 324 PHE A N 1
ATOM 2620 C CA . PHE A 1 324 ? -4.329 7.775 10.950 1.00 82.38 324 PHE A CA 1
ATOM 2621 C C . PHE A 1 324 ? -4.828 8.740 9.875 1.00 82.38 324 PHE A C 1
ATOM 2623 O O . PHE A 1 324 ? -4.771 9.961 10.039 1.00 82.38 324 PHE A O 1
ATOM 2630 N N . ALA A 1 325 ? -5.348 8.174 8.787 1.00 80.12 325 ALA A N 1
ATOM 2631 C CA . ALA A 1 325 ? -5.970 8.928 7.705 1.00 80.12 325 ALA A CA 1
ATOM 2632 C C . ALA A 1 325 ? -7.137 9.780 8.229 1.00 80.12 325 ALA A C 1
ATOM 2634 O O . ALA A 1 325 ? -7.925 9.313 9.057 1.00 80.12 325 ALA A O 1
ATOM 2635 N N . GLY A 1 326 ? -7.273 11.015 7.750 1.00 68.88 326 GLY A N 1
ATOM 2636 C CA . GLY A 1 326 ? -8.302 11.963 8.184 1.00 68.88 326 GLY A CA 1
ATOM 2637 C C . GLY A 1 326 ? -7.934 12.757 9.438 1.00 68.88 326 GLY A C 1
ATOM 2638 O O . GLY A 1 326 ? -8.751 13.545 9.923 1.00 68.88 326 GLY A O 1
ATOM 2639 N N . TYR A 1 327 ? -6.724 12.577 9.979 1.00 64.94 327 TYR A N 1
ATOM 2640 C CA . TYR A 1 327 ? -6.257 13.373 11.106 1.00 64.94 327 TYR A CA 1
ATOM 2641 C C . TYR A 1 327 ? -5.976 14.817 10.696 1.00 64.94 327 TYR A C 1
ATOM 2643 O O . TYR A 1 327 ? -5.053 15.103 9.933 1.00 64.94 327 TYR A O 1
ATOM 2651 N N . GLN A 1 328 ? -6.742 15.745 11.275 1.00 56.09 328 GLN A N 1
ATOM 2652 C CA . GLN A 1 328 ? -6.566 17.184 11.095 1.00 56.09 328 GLN A CA 1
ATOM 2653 C C . GLN A 1 328 ? -6.213 17.865 12.420 1.00 56.09 328 GLN A C 1
ATOM 2655 O O . GLN A 1 328 ? -6.930 17.747 13.418 1.00 56.09 328 GLN A O 1
ATOM 2660 N N . ARG A 1 329 ? -5.114 18.632 12.425 1.00 47.22 329 ARG A N 1
ATOM 2661 C CA . ARG A 1 329 ? -4.779 19.553 13.518 1.00 47.22 329 ARG A CA 1
ATOM 2662 C C . ARG A 1 329 ? -5.562 20.847 13.330 1.00 47.22 329 ARG A C 1
ATOM 2664 O O . ARG A 1 329 ? -5.229 21.654 12.472 1.00 47.22 329 ARG A O 1
ATOM 2671 N N . LEU A 1 330 ? -6.577 21.079 14.158 1.00 45.03 330 LEU A N 1
ATOM 2672 C CA . LEU A 1 330 ? -7.136 22.423 14.295 1.00 45.03 330 LEU A CA 1
ATOM 2673 C C . LEU A 1 330 ? -6.238 23.230 15.231 1.00 45.03 330 LEU A C 1
ATOM 2675 O O . LEU A 1 330 ? -6.380 23.172 16.456 1.00 45.03 330 LEU A O 1
ATOM 2679 N N . ASP A 1 331 ? -5.320 23.996 14.650 1.00 40.19 331 ASP A N 1
ATOM 2680 C CA . ASP A 1 331 ? -4.703 25.098 15.371 1.00 40.19 331 ASP A CA 1
ATOM 2681 C C . ASP A 1 331 ? -5.795 26.115 15.705 1.00 40.19 331 ASP A C 1
ATOM 2683 O O . ASP A 1 331 ? -6.489 26.634 14.828 1.00 40.19 331 ASP A O 1
ATOM 2687 N N . ARG A 1 332 ? -5.938 26.451 16.991 1.00 36.88 332 ARG A N 1
ATOM 2688 C CA . ARG A 1 332 ? -6.609 27.692 17.379 1.00 36.88 332 ARG A CA 1
ATOM 2689 C C . ARG A 1 332 ? -5.730 28.855 16.916 1.00 36.88 332 ARG A C 1
ATOM 2691 O O . ARG A 1 332 ? -5.046 29.475 17.723 1.00 36.88 332 ARG A O 1
ATOM 2698 N N . LYS A 1 333 ? -5.788 29.215 15.631 1.00 31.41 333 LYS A N 1
ATOM 2699 C CA . LYS A 1 333 ? -5.668 30.635 15.302 1.00 31.41 333 LYS A CA 1
ATOM 2700 C C . LYS A 1 333 ? -6.822 31.291 16.040 1.00 31.41 333 LYS A C 1
ATOM 2702 O O . LYS A 1 333 ? -7.967 30.884 15.853 1.00 31.41 333 LYS A O 1
ATOM 2707 N N . LEU A 1 334 ? -6.505 32.207 16.957 1.00 32.03 334 LEU A N 1
ATOM 2708 C CA . LEU A 1 334 ? -7.501 33.028 17.626 1.00 32.03 334 LEU A CA 1
ATOM 2709 C C . LEU A 1 334 ? -8.503 33.490 16.569 1.00 32.03 334 LEU A C 1
ATOM 2711 O O . LEU A 1 334 ? -8.174 34.316 15.719 1.00 32.03 334 LEU A O 1
ATOM 2715 N N . ILE A 1 335 ? -9.729 32.979 16.638 1.00 30.48 335 ILE A N 1
ATOM 2716 C CA . ILE A 1 335 ? -10.860 33.732 16.133 1.00 30.48 335 ILE A CA 1
ATOM 2717 C C . ILE A 1 335 ? -10.968 34.883 17.130 1.00 30.48 335 ILE A C 1
ATOM 2719 O O . ILE A 1 335 ? -11.663 34.794 18.139 1.00 30.48 335 ILE A O 1
ATOM 2723 N N . ALA A 1 336 ? -10.197 35.945 16.897 1.00 30.91 336 ALA A N 1
ATOM 2724 C CA . ALA A 1 336 ? -10.598 37.258 17.347 1.00 30.91 336 ALA A CA 1
ATOM 2725 C C . ALA A 1 336 ? -11.878 37.547 16.564 1.00 30.91 336 ALA A C 1
ATOM 2727 O O . ALA A 1 336 ? -11.845 38.083 15.459 1.00 30.91 336 ALA A O 1
ATOM 2728 N N . LEU A 1 337 ? -13.008 37.076 17.096 1.00 26.55 337 LEU A N 1
ATOM 2729 C CA . LEU A 1 337 ? -14.299 37.596 16.693 1.00 26.55 337 LEU A CA 1
ATOM 2730 C C . LEU A 1 337 ? -14.181 39.109 16.904 1.00 26.55 337 LEU A C 1
ATOM 2732 O O . LEU A 1 337 ? -13.850 39.518 18.023 1.00 26.55 337 LEU A O 1
ATOM 2736 N N . PRO A 1 338 ? -14.390 39.957 15.882 1.00 29.58 338 PRO A N 1
ATOM 2737 C CA . PRO A 1 338 ? -14.615 41.355 16.175 1.00 29.58 338 PRO A CA 1
ATOM 2738 C C . PRO A 1 338 ? -15.825 41.382 17.104 1.00 29.58 338 PRO A C 1
ATOM 2740 O O . PRO A 1 338 ? -16.881 40.837 16.774 1.00 29.58 338 PRO A O 1
ATOM 2743 N N . VAL A 1 339 ? -15.647 41.963 18.288 1.00 32.38 339 VAL A N 1
ATOM 2744 C CA . VAL A 1 339 ? -16.752 42.328 19.168 1.00 32.38 339 VAL A CA 1
ATOM 2745 C C . VAL A 1 339 ? -17.585 43.341 18.385 1.00 32.38 339 VAL A C 1
ATOM 2747 O O . VAL A 1 339 ? -17.341 44.541 18.428 1.00 32.38 339 VAL A O 1
ATOM 2750 N N . ARG A 1 340 ? -18.534 42.855 17.584 1.00 31.58 340 ARG A N 1
ATOM 2751 C CA . ARG A 1 340 ? -19.721 43.628 17.257 1.00 31.58 340 ARG A CA 1
ATOM 2752 C C . ARG A 1 340 ? -20.630 43.452 18.451 1.00 31.58 340 ARG A C 1
ATOM 2754 O O . ARG A 1 340 ? -21.249 42.404 18.617 1.00 31.58 340 ARG A O 1
ATOM 2761 N N . GLU A 1 341 ? -20.638 44.471 19.300 1.00 29.89 341 GLU A N 1
ATOM 2762 C CA . GLU A 1 341 ? -21.721 44.694 20.240 1.00 29.89 341 GLU A CA 1
ATOM 2763 C C . GLU A 1 341 ? -23.042 44.552 19.479 1.00 29.89 341 GLU A C 1
ATOM 2765 O O . GLU A 1 341 ? -23.382 45.353 18.608 1.00 29.89 341 GLU A O 1
ATOM 2770 N N . LEU A 1 342 ? -23.780 43.494 19.801 1.00 30.14 342 LEU A N 1
ATOM 2771 C CA . LEU A 1 342 ? -25.227 43.512 19.710 1.00 30.14 342 LEU A CA 1
ATOM 2772 C C . LEU A 1 342 ? -25.691 44.511 20.772 1.00 30.14 342 LEU A C 1
ATOM 2774 O O . LEU A 1 342 ? -25.965 44.130 21.908 1.00 30.14 342 LEU A O 1
ATOM 2778 N N . SER A 1 343 ? -25.736 45.796 20.421 1.00 30.86 343 SER A N 1
ATOM 2779 C CA . SER A 1 343 ? -26.601 46.720 21.135 1.00 30.86 343 SER A CA 1
ATOM 2780 C C . SER A 1 343 ? -28.035 46.420 20.705 1.00 30.86 343 SER A C 1
ATOM 2782 O O . SER A 1 343 ? -28.426 46.475 19.539 1.00 30.86 343 SER A O 1
ATOM 2784 N N . SER A 1 344 ? -28.783 45.980 21.703 1.00 33.50 344 SER A N 1
ATOM 2785 C CA . SER A 1 344 ? -30.209 45.724 21.717 1.00 33.50 344 SER A CA 1
ATOM 2786 C C . SER A 1 344 ? -31.011 46.861 21.088 1.00 33.50 344 SER A C 1
ATOM 2788 O O . SER A 1 344 ? -30.941 48.005 21.534 1.00 33.50 344 SER A O 1
ATOM 2790 N N . VAL A 1 345 ? -31.869 46.512 20.133 1.00 31.86 345 VAL A N 1
ATOM 2791 C CA . VAL A 1 345 ? -33.092 47.272 19.880 1.00 31.86 345 VAL A CA 1
ATOM 2792 C C . VAL A 1 345 ? -34.046 46.973 21.036 1.00 31.86 345 VAL A C 1
ATOM 2794 O O . VAL A 1 345 ? -34.578 45.870 21.136 1.00 31.86 345 VAL A O 1
ATOM 2797 N N . SER A 1 346 ? -34.264 47.955 21.905 1.00 31.86 346 SER A N 1
ATOM 2798 C CA . SER A 1 346 ? -35.445 48.015 22.765 1.00 31.86 346 SER A CA 1
ATOM 2799 C C . SER A 1 346 ? -35.996 49.436 22.730 1.00 31.86 346 SER A C 1
ATOM 2801 O O . SER A 1 346 ? -35.367 50.368 23.228 1.00 31.86 346 SER A O 1
ATOM 2803 N N . ASN A 1 347 ? -37.166 49.586 22.112 1.00 30.80 347 ASN A N 1
ATOM 2804 C CA . ASN A 1 347 ? -38.006 50.769 22.231 1.00 30.80 347 ASN A CA 1
ATOM 2805 C C . ASN A 1 347 ? -38.412 50.961 23.693 1.00 30.80 347 ASN A C 1
ATOM 2807 O O . ASN A 1 347 ? -39.052 50.071 24.245 1.00 30.80 347 ASN A O 1
ATOM 2811 N N . THR A 1 348 ? -38.147 52.140 24.250 1.00 30.42 348 THR A N 1
ATOM 2812 C CA . THR A 1 348 ? -39.051 52.804 25.198 1.00 30.42 348 THR A CA 1
ATOM 2813 C C . THR A 1 348 ? -38.833 54.309 25.131 1.00 30.42 348 THR A C 1
ATOM 2815 O O . THR A 1 348 ? -37.704 54.793 25.177 1.00 30.42 348 THR A O 1
ATOM 2818 N N . ASP A 1 349 ? -39.952 55.008 25.007 1.00 30.08 349 ASP A N 1
ATOM 2819 C CA . ASP A 1 349 ? -40.126 56.452 25.007 1.00 30.08 349 ASP A CA 1
ATOM 2820 C C . ASP A 1 349 ? -39.526 57.163 26.231 1.00 30.08 349 ASP A C 1
ATOM 2822 O O . ASP A 1 349 ? -39.474 56.611 27.329 1.00 30.08 349 ASP A O 1
ATOM 2826 N N . GLY A 1 350 ? -39.233 58.458 26.061 1.00 28.77 350 GLY A N 1
ATOM 2827 C CA . GLY A 1 350 ? -39.458 59.437 27.127 1.00 28.77 350 GLY A CA 1
ATOM 2828 C C . GLY A 1 350 ? -38.238 60.188 27.671 1.00 28.77 350 GLY A C 1
ATOM 2829 O O . GLY A 1 350 ? -37.429 59.649 28.412 1.00 28.77 350 GLY A O 1
ATOM 2830 N N . TYR A 1 351 ? -38.259 61.502 27.423 1.00 29.64 351 TYR A N 1
ATOM 2831 C CA . TYR A 1 351 ? -37.735 62.585 28.271 1.00 29.64 351 TYR A CA 1
ATOM 2832 C C . TYR A 1 351 ? -36.223 62.909 28.266 1.00 29.64 351 TYR A C 1
ATOM 2834 O O . TYR A 1 351 ? -35.397 62.339 28.966 1.00 29.64 351 TYR A O 1
ATOM 2842 N N . THR A 1 352 ? -35.920 63.983 27.527 1.00 28.39 352 THR A N 1
ATOM 2843 C CA . THR A 1 352 ? -35.054 65.128 27.891 1.00 28.39 352 THR A CA 1
ATOM 2844 C C . THR A 1 352 ? -34.398 65.126 29.283 1.00 28.39 352 THR A C 1
ATOM 2846 O O . THR A 1 352 ? -35.113 65.169 30.279 1.00 28.39 352 THR A O 1
ATOM 2849 N N . THR A 1 353 ? -33.072 65.335 29.361 1.00 30.61 353 THR A N 1
ATOM 2850 C CA . THR A 1 353 ? -32.436 66.583 29.872 1.00 30.61 353 THR A CA 1
ATOM 2851 C C . THR A 1 353 ? -30.888 66.540 29.917 1.00 30.61 353 THR A C 1
ATOM 2853 O O . THR A 1 353 ? -30.281 65.588 30.377 1.00 30.61 353 THR A O 1
ATOM 2856 N N . ARG A 1 354 ? -30.296 67.635 29.405 1.00 28.19 354 ARG A N 1
ATOM 2857 C CA . ARG A 1 354 ? -29.053 68.383 29.741 1.00 28.19 354 ARG A CA 1
ATOM 2858 C C . ARG A 1 354 ? -27.915 67.794 30.611 1.00 28.19 354 ARG A C 1
ATOM 2860 O O . ARG A 1 354 ? -28.138 67.404 31.746 1.00 28.19 354 ARG A O 1
ATOM 2867 N N . GLY A 1 355 ? -26.691 68.148 30.172 1.00 28.27 355 GLY A N 1
ATOM 2868 C CA . GLY A 1 355 ? -25.541 68.564 31.007 1.00 28.27 355 GLY A CA 1
ATOM 2869 C C . GLY A 1 355 ? -24.628 67.421 31.462 1.00 28.27 355 GLY A C 1
ATOM 2870 O O . GLY A 1 355 ? -25.108 66.362 31.813 1.00 28.27 355 GLY A O 1
ATOM 2871 N N . SER A 1 356 ? -23.304 67.523 31.531 1.00 30.02 356 SER A N 1
ATOM 2872 C CA . SER A 1 356 ? -22.345 68.601 31.278 1.00 30.02 356 SER A CA 1
ATOM 2873 C C . SER A 1 356 ? -20.956 67.975 31.466 1.00 30.02 356 SER A C 1
ATOM 2875 O O . SER A 1 356 ? -20.752 67.220 32.414 1.00 30.02 356 SER A O 1
ATOM 2877 N N . TYR A 1 357 ? -20.016 68.284 30.573 1.00 28.14 357 TYR A N 1
ATOM 2878 C CA . TYR A 1 357 ? -18.603 67.919 30.690 1.00 28.14 357 TYR A CA 1
ATOM 2879 C C . TYR A 1 357 ? -17.892 68.815 31.710 1.00 28.14 357 TYR A C 1
ATOM 2881 O O . TYR A 1 357 ? -17.991 70.038 31.629 1.00 28.14 357 TYR A O 1
ATOM 2889 N N . SER A 1 358 ? -17.123 68.202 32.607 1.00 30.02 358 SER A N 1
ATOM 2890 C CA . SER A 1 358 ? -15.992 68.766 33.359 1.00 30.02 358 SER A CA 1
ATOM 2891 C C . SER A 1 358 ? -15.263 67.558 33.999 1.00 30.02 358 SER A C 1
ATOM 2893 O O . SER A 1 358 ? -15.914 66.573 34.323 1.00 30.02 358 SER A O 1
ATOM 2895 N N . TYR A 1 359 ? -13.942 67.424 34.117 1.00 30.75 359 TYR A N 1
ATOM 2896 C CA . TYR A 1 359 ? -12.832 68.361 34.222 1.00 30.75 359 TYR A CA 1
ATOM 2897 C C . TYR A 1 359 ? -11.549 67.757 33.615 1.00 30.75 359 TYR A C 1
ATOM 2899 O O . TYR A 1 359 ? -11.334 66.548 33.646 1.00 30.75 359 TYR A O 1
ATOM 2907 N N . PHE A 1 360 ? -10.674 68.647 33.144 1.00 34.84 360 PHE A N 1
ATOM 2908 C CA . PHE A 1 360 ? -9.240 68.435 32.939 1.00 34.84 360 PHE A CA 1
ATOM 2909 C C . PHE A 1 360 ? -8.525 68.032 34.242 1.00 34.84 360 PHE A C 1
ATOM 2911 O O . PHE A 1 360 ? -8.673 68.736 35.245 1.00 34.84 360 PHE A O 1
ATOM 2918 N N . LYS A 1 361 ? -7.641 67.031 34.185 1.00 34.16 361 LYS A N 1
ATOM 2919 C CA . LYS A 1 361 ? -6.181 67.226 34.280 1.00 34.16 361 LYS A CA 1
ATOM 2920 C C . LYS A 1 361 ? -5.422 65.968 33.886 1.00 34.16 361 LYS A C 1
ATOM 2922 O O . LYS A 1 361 ? -5.876 64.876 34.284 1.00 34.16 361 LYS A O 1
#

Foldseek 3Di:
DAKDKDCFDDDPNDTDDRIDMWDKDFDFDDPPDPDTDGQWMWTDDDPPDTDIDRDDDQVVDPPWDWDDDDPDTFTWDFAPAAFEWEQDDAAFWTWIDFDLAFADFFFEDELVRAAPLQLVLLQDCVQQPNADDCCHPVRVQLNCVQFPQDDDDDDDPPVPPPPDPDDPDPDPPPPPPAAADEQLPAADDGRDDQDDLLSVSCVSNRYGYHYDQQAFDFGDQAHNNNHGYPFDALADTCPPGSDRNNGHYKYWYWDDDPQWIKIKIKTKGSFIDHRSGTDGGIDMWIKIFTWRDSPDPDIDGQKMWMGPDSRHTDIDRDDDSSRGHGTDGDDPPPPPPPPPPPPDDDDDDDDDDDDDDDDDD

Organism: Phytophthora nicotianae (NCBI:txid4792)

Sequence (361 aa):
MYTWYFPKGFFADFASKRHDWQNVVVWINNPDLEWPKIVGVSMSNVDSEYTTKLEMMAYYFSGYRMEGTRGYRRSIYGSATSLRFAYEMILTSPYLDFADEDGEYQSLIMWEQLTDAARAALNDSSNFEEREIPFSDEHYMDHLEMATPTAHSLFFKVEMNIRALATTLFTLLFACAYATVDHDKVEPLPQPEAVTVSEKAAIKFKPQLYIPEMVCVSYPAVNAAGEVTGGLKGTNGNDACKYAPQGSQVYGRAGWYKDLWAIMYAWYFPKGFWLLSPSRRHDWKSVVVWIDDPTLETPKIVGVSMSKSDSRYHKTTKIQPSYFAGYQRLDRKLIALPVRELSSVSNTDGYTTRGSYSYFK

InterPro domains:
  IPR008701 Necrosis inducing protein [PF05630] (1-147)
  IPR008701 Necrosis inducing protein [PF05630] (199-320)
  IPR008701 Necrosis inducing protein [PTHR33657] (160-327)